Protein AF-A0A3E0P3Y1-F1 (afdb_monomer_lite)

Radius of gyration: 28.81 Å; chains: 1; bounding box: 62×51×96 Å

Secondary structure (DSSP, 8-state):
-------------HHHHHHHHHHHHHHHHHHTTS-HHHHHHHHHHHHHHHHHHHHHHHHHHHHHHHHHHHHHHHHHHHHHHHHHHHTT-HHHHHHHHHHHHHHHHHHHHHHHHHHTTS-S-----S----TTEEEEEEEE-TTS-B-TTPPPEEEEEEEE-SSEEEEEESS---SSEEEEEEE-SSS-EEEEEEEEEEEEEETTEEEEEEEEEEEE----PPP----

Structure (mmCIF, N/CA/C/O backbone):
data_AF-A0A3E0P3Y1-F1
#
_entry.id   AF-A0A3E0P3Y1-F1
#
loop_
_atom_site.group_PDB
_atom_site.id
_atom_site.type_symbol
_atom_site.label_atom_id
_atom_site.label_alt_id
_atom_site.label_comp_id
_atom_site.label_asym_id
_atom_site.label_entity_id
_atom_site.label_seq_id
_atom_site.pdbx_PDB_ins_code
_atom_site.Cartn_x
_atom_site.Cartn_y
_atom_site.Cartn_z
_atom_site.occupancy
_atom_site.B_iso_or_equiv
_atom_site.auth_seq_id
_atom_site.auth_comp_id
_atom_site.auth_asym_id
_atom_site.auth_atom_id
_atom_site.pdbx_PDB_model_num
ATOM 1 N N . MET A 1 1 ? 13.149 -28.106 -3.531 1.00 38.16 1 MET A N 1
ATOM 2 C CA . MET A 1 1 ? 12.212 -27.847 -4.646 1.00 38.16 1 MET A CA 1
ATOM 3 C C . MET A 1 1 ? 12.569 -26.483 -5.215 1.00 38.16 1 MET A C 1
ATOM 5 O O . MET A 1 1 ? 12.209 -25.473 -4.629 1.00 38.16 1 MET A O 1
ATOM 9 N N . GLU A 1 2 ? 13.397 -26.451 -6.257 1.00 36.56 2 GLU A N 1
ATOM 10 C CA . GLU A 1 2 ? 13.831 -25.201 -6.891 1.00 36.56 2 GLU A CA 1
ATOM 11 C C . GLU A 1 2 ? 12.753 -24.699 -7.861 1.00 36.56 2 GLU A C 1
ATOM 13 O O . GLU A 1 2 ? 12.227 -25.494 -8.649 1.00 36.56 2 GLU A O 1
ATOM 18 N N . PRO A 1 3 ? 12.398 -23.405 -7.843 1.00 50.91 3 PRO A N 1
ATOM 19 C CA . PRO A 1 3 ? 11.488 -22.857 -8.832 1.00 50.91 3 PRO A CA 1
ATOM 20 C C . PRO A 1 3 ? 12.205 -22.782 -10.186 1.00 50.91 3 PRO A C 1
ATOM 22 O O . PRO A 1 3 ? 13.170 -22.037 -10.356 1.00 50.91 3 PRO A O 1
ATOM 25 N N . LYS A 1 4 ? 11.714 -23.543 -11.173 1.00 51.84 4 LYS A N 1
ATOM 26 C CA . LYS A 1 4 ? 12.091 -23.374 -12.583 1.00 51.84 4 LYS A CA 1
ATOM 27 C C . LYS A 1 4 ? 11.730 -21.951 -13.012 1.00 51.84 4 LYS A C 1
ATOM 29 O O . LYS A 1 4 ? 10.568 -21.648 -13.274 1.00 51.84 4 LYS A O 1
ATOM 34 N N . SER A 1 5 ? 12.741 -21.087 -13.065 1.00 46.22 5 SER A N 1
ATOM 35 C CA . SER A 1 5 ? 12.656 -19.749 -13.643 1.00 46.22 5 SER A CA 1
ATOM 36 C C . SER A 1 5 ? 12.224 -19.881 -15.101 1.00 46.22 5 SER A C 1
ATOM 38 O O . SER A 1 5 ? 12.985 -20.350 -15.947 1.00 46.22 5 SER A O 1
ATOM 40 N N . SER A 1 6 ? 10.969 -19.535 -15.390 1.00 49.88 6 SER A N 1
ATOM 41 C CA . SER A 1 6 ? 10.470 -19.482 -16.757 1.00 49.88 6 SER A CA 1
ATOM 42 C C . SER A 1 6 ? 11.203 -18.353 -17.475 1.00 49.88 6 SER A C 1
ATOM 44 O O . SER A 1 6 ? 10.915 -17.171 -17.262 1.00 49.88 6 SER A O 1
ATOM 46 N N . GLU A 1 7 ? 12.171 -18.719 -18.303 1.00 50.81 7 GLU A N 1
ATOM 47 C CA . GLU A 1 7 ? 12.914 -17.815 -19.166 1.00 50.81 7 GLU A CA 1
ATOM 48 C C . GLU A 1 7 ? 11.944 -17.194 -20.183 1.00 50.81 7 GLU A C 1
ATOM 50 O O . GLU A 1 7 ? 11.704 -17.710 -21.275 1.00 50.81 7 GLU A O 1
ATOM 55 N N . LYS A 1 8 ? 11.306 -16.081 -19.800 1.00 46.84 8 LYS A N 1
ATOM 56 C CA . LYS A 1 8 ? 10.507 -15.270 -20.719 1.00 46.84 8 LYS A CA 1
ATOM 57 C C . LYS A 1 8 ? 11.467 -14.665 -21.738 1.00 46.84 8 LYS A C 1
ATOM 59 O O . LYS A 1 8 ? 12.037 -13.601 -21.494 1.00 46.84 8 LYS A O 1
ATOM 64 N N . LYS A 1 9 ? 11.618 -15.328 -22.888 1.00 47.34 9 LYS A N 1
ATOM 65 C CA . LYS A 1 9 ? 12.217 -14.760 -24.101 1.00 47.34 9 LYS A CA 1
ATOM 66 C C . LYS A 1 9 ? 11.396 -13.535 -24.504 1.00 47.34 9 LYS A C 1
ATOM 68 O O . LYS A 1 9 ? 10.415 -13.639 -25.234 1.00 47.34 9 LYS A O 1
ATOM 73 N N . ARG A 1 10 ? 11.744 -12.365 -23.964 1.00 61.66 10 ARG A N 1
ATOM 74 C CA . ARG A 1 10 ? 11.121 -11.106 -24.371 1.00 61.66 10 ARG A CA 1
ATOM 75 C C . ARG A 1 10 ? 11.685 -10.730 -25.732 1.00 61.66 10 ARG A C 1
ATOM 77 O O . ARG A 1 10 ? 12.855 -10.367 -25.870 1.00 61.66 10 ARG A O 1
ATOM 84 N N . LEU A 1 11 ? 10.818 -10.908 -26.720 1.00 59.03 11 LEU A N 1
ATOM 85 C CA . LEU A 1 11 ? 10.986 -10.504 -28.103 1.00 59.03 11 LEU A CA 1
ATOM 86 C C . LEU A 1 11 ? 11.375 -9.019 -28.149 1.00 59.03 11 LEU A C 1
ATOM 88 O O . LEU A 1 11 ? 10.916 -8.219 -27.331 1.00 59.03 11 LEU A O 1
ATOM 92 N N . VAL A 1 12 ? 12.276 -8.681 -29.070 1.00 60.03 12 VAL A N 1
ATOM 93 C CA . VAL A 1 12 ? 12.660 -7.303 -29.411 1.00 60.03 12 VAL A CA 1
ATOM 94 C C . VAL A 1 12 ? 11.393 -6.454 -29.558 1.00 60.03 12 VAL A C 1
ATOM 96 O O . VAL A 1 12 ? 10.390 -6.955 -30.068 1.00 60.03 12 VAL A O 1
ATOM 99 N N . SER A 1 13 ? 11.400 -5.204 -29.072 1.00 69.31 13 SER A N 1
ATOM 100 C CA . SER A 1 13 ? 10.196 -4.372 -29.128 1.00 69.31 13 SER A CA 1
ATOM 101 C C . SER A 1 13 ? 9.751 -4.238 -30.584 1.00 69.31 13 SER A C 1
ATOM 103 O O . SER A 1 13 ? 10.505 -3.781 -31.445 1.00 69.31 13 SER A O 1
ATOM 105 N N . LEU A 1 14 ? 8.522 -4.680 -30.844 1.00 72.06 14 LEU A N 1
ATOM 106 C CA . LEU A 1 14 ? 7.902 -4.717 -32.168 1.00 72.06 14 LEU A CA 1
ATOM 107 C C . LEU A 1 14 ? 8.103 -3.408 -32.972 1.00 72.06 14 LEU A C 1
ATOM 109 O O . LEU A 1 14 ? 8.425 -3.496 -34.155 1.00 72.06 14 LEU A O 1
ATOM 113 N N . PRO A 1 15 ? 8.032 -2.204 -32.356 1.00 73.81 15 PRO A N 1
ATOM 114 C CA . PRO A 1 15 ? 8.246 -0.943 -33.069 1.00 73.81 15 PRO A CA 1
ATOM 115 C C . PRO A 1 15 ? 9.669 -0.741 -33.605 1.00 73.81 15 PRO A C 1
ATOM 117 O O . PRO A 1 15 ? 9.832 -0.192 -34.691 1.00 73.81 15 PRO A O 1
ATOM 120 N N . SER A 1 16 ? 10.706 -1.189 -32.887 1.00 73.62 16 SER A N 1
ATOM 121 C CA . SER A 1 16 ? 12.094 -1.006 -33.347 1.00 73.62 16 SER A CA 1
ATOM 122 C C . SER A 1 16 ? 12.416 -1.898 -34.545 1.00 73.62 16 SER A C 1
ATOM 124 O O . SER A 1 16 ? 13.119 -1.482 -35.464 1.00 73.62 16 SER A O 1
ATOM 126 N N . LEU A 1 17 ? 11.835 -3.099 -34.570 1.00 73.75 17 LEU A N 1
ATOM 127 C CA . LEU A 1 17 ? 11.966 -4.047 -35.672 1.00 73.75 17 LEU A CA 1
ATOM 128 C C . LEU A 1 17 ? 11.239 -3.533 -36.926 1.00 73.75 17 LEU A C 1
ATOM 130 O O . LEU A 1 17 ? 11.787 -3.609 -38.023 1.00 73.75 17 LEU A O 1
ATOM 134 N N . ILE A 1 18 ? 10.057 -2.928 -36.752 1.00 78.31 18 ILE A N 1
ATOM 135 C CA . ILE A 1 18 ? 9.314 -2.264 -37.835 1.00 78.31 18 ILE A CA 1
ATOM 136 C C . ILE A 1 18 ? 10.106 -1.081 -38.403 1.00 78.31 18 ILE A C 1
ATOM 138 O O . ILE A 1 18 ? 10.218 -0.963 -39.621 1.00 78.31 18 ILE A O 1
ATOM 142 N N . GLY A 1 19 ? 10.690 -0.236 -37.547 1.00 80.69 19 GLY A N 1
ATOM 143 C CA . GLY A 1 19 ? 11.492 0.908 -37.990 1.00 80.69 19 GLY A CA 1
ATOM 144 C C . GLY A 1 19 ? 12.668 0.490 -38.877 1.00 80.69 19 GLY A C 1
ATOM 145 O O . GLY A 1 19 ? 12.842 1.027 -39.968 1.00 80.69 19 GLY A O 1
ATOM 146 N N . TRP A 1 20 ? 13.421 -0.531 -38.460 1.00 76.44 20 TRP A N 1
ATOM 147 C CA . TRP A 1 20 ? 14.544 -1.054 -39.243 1.00 76.44 20 TRP A CA 1
ATOM 148 C C . TRP A 1 20 ? 14.110 -1.728 -40.545 1.00 76.44 20 TRP A C 1
ATOM 150 O O . TRP A 1 20 ? 14.701 -1.457 -41.589 1.00 76.44 20 TRP A O 1
ATOM 160 N N . LEU A 1 21 ? 13.055 -2.549 -40.520 1.00 76.69 21 LEU A N 1
ATOM 161 C CA . LEU A 1 21 ? 12.503 -3.151 -41.739 1.00 76.69 21 LEU A CA 1
ATOM 162 C C . LEU A 1 21 ? 12.054 -2.085 -42.741 1.00 76.69 21 LEU A C 1
ATOM 164 O O . LEU A 1 21 ? 12.326 -2.218 -43.931 1.00 76.69 21 LEU A O 1
ATOM 168 N N . SER A 1 22 ? 11.418 -1.014 -42.264 1.00 79.88 22 SER A N 1
ATOM 169 C CA . SER A 1 22 ? 10.961 0.077 -43.123 1.00 79.88 22 SER A CA 1
ATOM 170 C C . SER A 1 22 ? 12.129 0.815 -43.779 1.00 79.88 22 SER A C 1
ATOM 172 O O . SER A 1 22 ? 12.049 1.127 -44.963 1.00 79.88 22 SER A O 1
ATOM 174 N N . VAL A 1 23 ? 13.226 1.054 -43.052 1.00 79.44 23 VAL A N 1
ATOM 175 C CA . VAL A 1 23 ? 14.442 1.674 -43.611 1.00 79.44 23 VAL A CA 1
ATOM 176 C C . VAL A 1 23 ? 15.110 0.753 -44.636 1.00 79.44 23 VAL A C 1
ATOM 178 O O . VAL A 1 23 ? 15.474 1.213 -45.716 1.00 79.44 23 VAL A O 1
ATOM 181 N N . CYS A 1 24 ? 15.204 -0.551 -44.356 1.00 75.88 24 CYS A N 1
ATOM 182 C CA . CYS A 1 24 ? 15.758 -1.530 -45.296 1.00 75.88 24 CYS A CA 1
ATOM 183 C C . CYS A 1 24 ? 14.926 -1.642 -46.582 1.00 75.88 24 CYS A C 1
ATOM 185 O O . CYS A 1 24 ? 15.487 -1.712 -47.674 1.00 75.88 24 CYS A O 1
ATOM 187 N N . LEU A 1 25 ? 13.593 -1.629 -46.472 1.00 77.19 25 LEU A N 1
ATOM 188 C CA . LEU A 1 25 ? 12.696 -1.653 -47.630 1.00 77.19 25 LEU A CA 1
ATOM 189 C C . LEU A 1 25 ? 12.782 -0.360 -48.446 1.00 77.19 25 LEU A C 1
ATOM 191 O O . LEU A 1 25 ? 12.803 -0.424 -49.673 1.00 77.19 25 LEU A O 1
ATOM 195 N N . LEU A 1 26 ? 12.885 0.797 -47.784 1.00 78.88 26 LEU A N 1
ATOM 196 C CA . LEU A 1 26 ? 13.068 2.082 -48.460 1.00 78.88 26 LEU A CA 1
ATOM 197 C C . LEU A 1 26 ? 14.397 2.113 -49.231 1.00 78.88 26 LEU A C 1
ATOM 199 O O . LEU A 1 26 ? 14.428 2.512 -50.394 1.00 78.88 26 LEU A O 1
ATOM 203 N N . ALA A 1 27 ? 15.476 1.624 -48.612 1.00 73.81 27 ALA A N 1
ATOM 204 C CA . ALA A 1 27 ? 16.790 1.510 -49.238 1.00 73.81 27 ALA A CA 1
ATOM 205 C C . ALA A 1 27 ? 16.780 0.533 -50.427 1.00 73.81 27 ALA A C 1
ATOM 207 O O . ALA A 1 27 ? 17.335 0.840 -51.480 1.00 73.81 27 ALA A O 1
ATOM 208 N N . ALA A 1 28 ? 16.095 -0.609 -50.305 1.00 73.44 28 ALA A N 1
ATOM 209 C CA . ALA A 1 28 ? 15.948 -1.573 -51.395 1.00 73.44 28 ALA A CA 1
ATOM 210 C C . ALA A 1 28 ? 15.122 -1.016 -52.570 1.00 73.44 28 ALA A C 1
ATOM 212 O O . ALA A 1 28 ? 15.455 -1.260 -53.729 1.00 73.44 28 ALA A O 1
ATOM 213 N N . ALA A 1 29 ? 14.072 -0.238 -52.284 1.00 78.50 29 ALA A N 1
ATOM 214 C CA . ALA A 1 29 ? 13.237 0.391 -53.305 1.00 78.50 29 ALA A CA 1
ATOM 215 C C . ALA A 1 29 ? 13.993 1.483 -54.085 1.00 78.50 29 ALA A C 1
ATOM 217 O O . ALA A 1 29 ? 13.883 1.545 -55.309 1.00 78.50 29 ALA A O 1
ATOM 218 N N . TYR A 1 30 ? 14.800 2.299 -53.399 1.00 79.75 30 TYR A N 1
ATOM 219 C CA . TYR A 1 30 ? 15.607 3.358 -54.023 1.00 79.75 30 TYR A CA 1
ATOM 220 C C . TYR A 1 30 ? 16.921 2.858 -54.647 1.00 79.75 30 TYR A C 1
ATOM 222 O O . TYR A 1 30 ? 17.482 3.511 -55.529 1.00 79.75 30 TYR A O 1
ATOM 230 N N . GLY A 1 31 ? 17.410 1.685 -54.234 1.00 69.50 31 GLY A N 1
ATOM 231 C CA . GLY A 1 31 ? 18.667 1.106 -54.714 1.00 69.50 31 GLY A CA 1
ATOM 232 C C . GLY A 1 31 ? 18.690 0.824 -56.217 1.00 69.50 31 GLY A C 1
ATOM 233 O O . GLY A 1 31 ? 19.751 0.885 -56.832 1.00 69.50 31 GLY A O 1
ATOM 234 N N . ARG A 1 32 ? 17.526 0.595 -56.840 1.00 68.88 32 ARG A N 1
ATOM 235 C CA . ARG A 1 32 ? 17.415 0.323 -58.286 1.00 68.88 32 ARG A CA 1
ATOM 236 C C . ARG A 1 32 ? 17.815 1.498 -59.181 1.00 68.88 32 ARG A C 1
ATOM 238 O O . ARG A 1 32 ? 18.132 1.273 -60.342 1.00 68.88 32 ARG A O 1
ATOM 245 N N . THR A 1 33 ? 17.788 2.721 -58.656 1.00 82.88 33 THR A N 1
ATOM 246 C CA . THR A 1 33 ? 18.208 3.938 -59.375 1.00 82.88 33 THR A CA 1
ATOM 247 C C . THR A 1 33 ? 19.611 4.409 -58.995 1.00 82.88 33 THR A C 1
ATOM 249 O O . THR A 1 33 ? 20.093 5.389 -59.554 1.00 82.88 33 THR A O 1
ATOM 252 N N . LEU A 1 34 ? 20.256 3.749 -58.030 1.00 75.06 34 LEU A N 1
ATOM 253 C CA . LEU A 1 34 ? 21.573 4.118 -57.520 1.00 75.06 34 LEU A CA 1
ATOM 254 C C . LEU A 1 34 ? 22.670 3.283 -58.183 1.00 75.06 34 LEU A C 1
ATOM 256 O O . LEU A 1 34 ? 22.508 2.088 -58.417 1.00 75.06 34 LEU A O 1
ATOM 260 N N . ASP A 1 35 ? 23.794 3.945 -58.438 1.00 85.19 35 ASP A N 1
ATOM 261 C CA . ASP A 1 35 ? 25.015 3.372 -59.002 1.00 85.19 35 ASP A CA 1
ATOM 262 C C . ASP A 1 35 ? 25.507 2.165 -58.172 1.00 85.19 35 ASP A C 1
ATOM 264 O O . ASP A 1 35 ? 25.412 2.186 -56.939 1.00 85.19 35 ASP A O 1
ATOM 268 N N . GLU A 1 36 ? 26.075 1.133 -58.810 1.00 83.50 36 GLU A N 1
ATOM 269 C CA . GLU A 1 36 ? 26.502 -0.120 -58.140 1.00 83.50 36 GLU A CA 1
ATOM 270 C C . GLU A 1 36 ? 27.416 0.133 -56.930 1.00 83.50 36 GLU A C 1
ATOM 272 O O . GLU A 1 36 ? 27.322 -0.543 -55.904 1.00 83.50 36 GLU A O 1
ATOM 277 N N . ARG A 1 37 ? 28.263 1.166 -57.004 1.00 85.62 37 ARG A N 1
ATOM 278 C CA . ARG A 1 37 ? 29.158 1.560 -55.905 1.00 85.62 37 ARG A CA 1
ATOM 279 C C . ARG A 1 37 ? 28.407 1.984 -54.644 1.00 85.62 37 ARG A C 1
ATOM 281 O O . ARG A 1 37 ? 28.851 1.677 -53.541 1.00 85.62 37 ARG A O 1
ATOM 288 N N . TRP A 1 38 ? 27.273 2.665 -54.787 1.00 81.88 38 TRP A N 1
ATOM 289 C CA . TRP A 1 38 ? 26.466 3.088 -53.644 1.00 81.88 38 TRP A CA 1
ATOM 290 C C . TRP A 1 38 ? 25.735 1.913 -52.999 1.00 81.88 38 TRP A C 1
ATOM 292 O O . TRP A 1 38 ? 25.577 1.906 -51.781 1.00 81.88 38 TRP A O 1
ATOM 302 N N . GLN A 1 39 ? 25.346 0.896 -53.773 1.00 78.56 39 GLN A N 1
ATOM 303 C CA . GLN A 1 39 ? 24.695 -0.301 -53.232 1.00 78.56 39 GLN A CA 1
ATOM 304 C C . GLN A 1 39 ? 25.611 -1.064 -52.267 1.00 78.56 39 GLN A C 1
ATOM 306 O O . GLN A 1 39 ? 25.160 -1.483 -51.202 1.00 78.56 39 GLN A O 1
ATOM 311 N N . VAL A 1 40 ? 26.902 -1.182 -52.598 1.00 81.12 40 VAL A N 1
ATOM 312 C CA . VAL A 1 40 ? 27.896 -1.835 -51.730 1.00 81.12 40 VAL A CA 1
ATOM 313 C C . VAL A 1 40 ? 28.063 -1.067 -50.416 1.00 81.12 40 VAL A C 1
ATOM 315 O O . VAL A 1 40 ? 27.966 -1.659 -49.343 1.00 81.12 40 VAL A O 1
ATOM 318 N N . ILE A 1 41 ? 28.210 0.261 -50.484 1.00 83.38 41 ILE A N 1
ATOM 319 C CA . ILE A 1 41 ? 28.355 1.117 -49.293 1.00 83.38 41 ILE A CA 1
ATOM 320 C C . ILE A 1 41 ? 27.114 1.018 -48.391 1.00 83.38 41 ILE A C 1
ATOM 322 O O . ILE A 1 41 ? 27.231 0.902 -47.170 1.00 83.38 41 ILE A O 1
ATOM 326 N N . TRP A 1 42 ? 25.914 1.021 -48.976 1.00 78.75 42 TRP A N 1
ATOM 327 C CA . TRP A 1 42 ? 24.667 0.887 -48.221 1.00 78.75 42 TRP A CA 1
ATOM 328 C C . TRP A 1 42 ? 24.495 -0.495 -47.587 1.00 78.75 42 TRP A C 1
ATOM 330 O O . TRP A 1 42 ? 24.001 -0.580 -46.462 1.00 78.75 42 TRP A O 1
ATOM 340 N N . ALA A 1 43 ? 24.918 -1.567 -48.261 1.00 78.81 43 ALA A N 1
ATOM 341 C CA . ALA A 1 43 ? 24.887 -2.915 -47.699 1.00 78.81 43 ALA A CA 1
ATOM 342 C C . ALA A 1 43 ? 25.808 -3.036 -46.473 1.00 78.81 43 ALA A C 1
ATOM 344 O O . ALA A 1 43 ? 25.400 -3.584 -45.446 1.00 78.81 43 ALA A O 1
ATOM 345 N N . GLU A 1 44 ? 27.012 -2.462 -46.541 1.00 81.00 44 GLU A N 1
ATOM 346 C CA . GLU A 1 44 ? 27.955 -2.438 -45.419 1.00 81.00 44 GLU A CA 1
ATOM 347 C C . GLU A 1 44 ? 27.431 -1.598 -44.243 1.00 81.00 44 GLU A C 1
ATOM 349 O O . GLU A 1 44 ? 27.448 -2.056 -43.096 1.00 81.00 44 GLU A O 1
ATOM 354 N N . MET A 1 45 ? 26.882 -0.406 -44.512 1.00 80.06 45 MET A N 1
ATOM 355 C CA . MET A 1 45 ? 26.282 0.434 -43.466 1.00 80.06 45 MET A CA 1
ATOM 356 C C . MET A 1 45 ? 25.030 -0.200 -42.846 1.00 80.06 45 MET A C 1
ATOM 358 O O . MET A 1 45 ? 24.833 -0.115 -41.632 1.00 80.06 45 MET A O 1
ATOM 362 N N . GLY A 1 46 ? 24.198 -0.871 -43.647 1.00 77.94 46 GLY A N 1
ATOM 363 C CA . GLY A 1 46 ? 23.019 -1.593 -43.172 1.00 77.94 46 GLY A CA 1
ATOM 364 C C . GLY A 1 46 ? 23.385 -2.764 -42.259 1.00 77.94 46 GLY A C 1
ATOM 365 O O . GLY A 1 46 ? 22.794 -2.922 -41.188 1.00 77.94 46 GLY A O 1
ATOM 366 N N . ALA A 1 47 ? 24.409 -3.541 -42.631 1.00 78.62 47 ALA A N 1
ATOM 367 C CA . ALA A 1 47 ? 24.933 -4.619 -41.796 1.00 78.62 47 ALA A CA 1
ATOM 368 C C . ALA A 1 47 ? 25.478 -4.083 -40.461 1.00 78.62 47 ALA A C 1
ATOM 370 O O . ALA A 1 47 ? 25.149 -4.621 -39.401 1.00 78.62 47 ALA A O 1
ATOM 371 N N . PHE A 1 48 ? 26.239 -2.983 -40.491 1.00 82.88 48 PHE A N 1
ATOM 372 C CA . PHE A 1 48 ? 26.742 -2.334 -39.278 1.00 82.88 48 PHE A CA 1
ATOM 373 C C . PHE A 1 48 ? 25.604 -1.834 -38.375 1.00 82.88 48 PHE A C 1
ATOM 375 O O . PHE A 1 48 ? 25.617 -2.071 -37.166 1.00 82.88 48 PHE A O 1
ATOM 382 N N . GLY A 1 49 ? 24.585 -1.201 -38.960 1.00 77.62 49 GLY A N 1
ATOM 383 C CA . GLY A 1 49 ? 23.408 -0.715 -38.242 1.00 77.62 49 GLY A CA 1
ATOM 384 C C . GLY A 1 49 ? 22.630 -1.827 -37.536 1.00 77.62 49 GLY A C 1
ATOM 385 O O . GLY A 1 49 ? 22.254 -1.680 -36.371 1.00 77.62 49 GLY A O 1
ATOM 386 N N . LEU A 1 50 ? 22.462 -2.974 -38.198 1.00 77.25 50 LEU A N 1
ATOM 387 C CA . LEU A 1 50 ? 21.780 -4.135 -37.625 1.00 77.25 50 LEU A CA 1
ATOM 388 C C . LEU A 1 50 ? 22.573 -4.736 -36.456 1.00 77.25 50 LEU A C 1
ATOM 390 O O . LEU A 1 50 ? 21.999 -5.017 -35.401 1.00 77.25 50 LEU A O 1
ATOM 394 N N . VAL A 1 51 ? 23.897 -4.865 -36.598 1.00 80.19 51 VAL A N 1
ATOM 395 C CA . VAL A 1 51 ? 24.778 -5.326 -35.511 1.00 80.19 51 VAL A CA 1
ATOM 396 C C . VAL A 1 51 ? 24.735 -4.356 -34.325 1.00 80.19 51 VAL A C 1
ATOM 398 O O . VAL A 1 51 ? 24.592 -4.792 -33.179 1.00 80.19 51 VAL A O 1
ATOM 401 N N . ALA A 1 52 ? 24.779 -3.046 -34.578 1.00 78.25 52 ALA A N 1
ATOM 402 C CA . ALA A 1 52 ? 24.692 -2.024 -33.538 1.00 78.25 52 ALA A CA 1
ATOM 403 C C . ALA A 1 52 ? 23.342 -2.054 -32.799 1.00 78.25 52 ALA A C 1
ATOM 405 O O . ALA A 1 52 ? 23.314 -1.974 -31.570 1.00 78.25 52 ALA A O 1
ATOM 406 N N . ALA A 1 53 ? 22.227 -2.235 -33.514 1.00 75.31 53 ALA A N 1
ATOM 407 C CA . ALA A 1 53 ? 20.894 -2.330 -32.91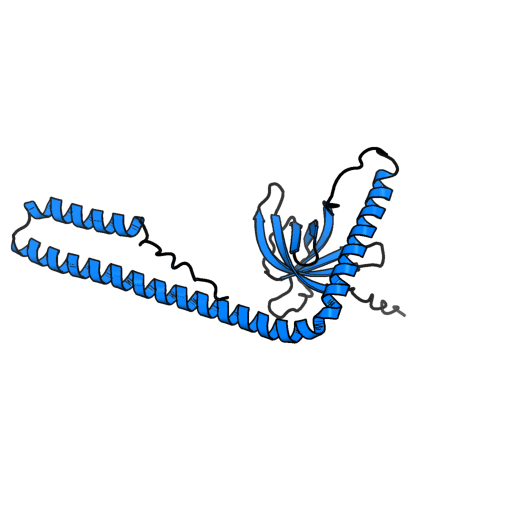8 1.00 75.31 53 ALA A CA 1
ATOM 408 C C . ALA A 1 53 ? 20.755 -3.556 -31.996 1.00 75.31 53 ALA A C 1
ATOM 410 O O . ALA A 1 53 ? 20.234 -3.448 -30.880 1.00 75.31 53 ALA A O 1
ATOM 411 N N . VAL A 1 54 ? 21.278 -4.712 -32.418 1.00 77.19 54 VAL A N 1
ATOM 412 C CA . VAL A 1 54 ? 21.315 -5.928 -31.587 1.00 77.19 54 VAL A CA 1
ATOM 413 C C . VAL A 1 54 ? 22.225 -5.734 -30.364 1.00 77.19 54 VAL A C 1
ATOM 415 O O . VAL A 1 54 ? 21.869 -6.134 -29.248 1.00 77.19 54 VAL A O 1
ATOM 418 N N . GLY A 1 55 ? 23.371 -5.072 -30.541 1.00 78.12 55 GLY A N 1
ATOM 419 C CA . GLY A 1 55 ? 24.301 -4.744 -29.458 1.00 78.12 55 GLY A CA 1
ATOM 420 C C . GLY A 1 55 ? 23.687 -3.822 -28.400 1.00 78.12 55 GLY A C 1
ATOM 421 O O . GLY A 1 55 ? 23.714 -4.139 -27.208 1.00 78.12 55 GLY A O 1
ATOM 422 N N . LEU A 1 56 ? 23.056 -2.723 -28.821 1.00 75.94 56 LEU A N 1
ATOM 423 C CA . LEU A 1 56 ? 22.398 -1.764 -27.925 1.00 75.94 56 LEU A CA 1
ATOM 424 C C . LEU A 1 56 ? 21.253 -2.408 -27.134 1.00 75.94 56 LEU A C 1
ATOM 426 O O . LEU A 1 56 ? 21.180 -2.239 -25.914 1.00 75.94 56 LEU A O 1
ATOM 430 N N . GLY A 1 57 ? 20.434 -3.241 -27.785 1.00 73.75 57 GLY A N 1
ATOM 431 C CA . GLY A 1 57 ? 19.380 -3.997 -27.102 1.00 73.75 57 GLY A CA 1
ATOM 432 C C . GLY A 1 57 ? 19.919 -4.956 -26.032 1.00 73.75 57 GLY A C 1
ATOM 433 O O . GLY A 1 57 ? 19.256 -5.212 -25.025 1.00 73.75 57 GLY A O 1
ATOM 434 N N . SER A 1 58 ? 21.142 -5.460 -26.202 1.00 73.00 58 SER A N 1
ATOM 435 C CA . SER A 1 58 ? 21.807 -6.333 -25.227 1.00 73.00 58 SER A CA 1
ATOM 436 C C . SER A 1 58 ? 22.319 -5.555 -24.010 1.00 73.00 58 SER A C 1
ATOM 438 O O . SER A 1 58 ? 22.167 -6.006 -22.872 1.00 73.00 58 SER A O 1
ATOM 440 N N . ILE A 1 59 ? 22.874 -4.360 -24.225 1.00 74.94 59 ILE A N 1
ATOM 441 C CA . ILE A 1 59 ? 23.376 -3.489 -23.151 1.00 74.94 59 ILE A CA 1
ATOM 442 C C . ILE A 1 59 ? 22.229 -3.015 -22.254 1.00 74.94 59 ILE A C 1
ATOM 444 O O . ILE A 1 59 ? 22.341 -3.050 -21.025 1.00 74.94 59 ILE A O 1
ATOM 448 N N . GLU A 1 60 ? 21.100 -2.631 -22.846 1.00 73.56 60 GLU A N 1
ATOM 449 C CA . GLU A 1 60 ? 19.930 -2.190 -22.088 1.00 73.56 60 GLU A CA 1
ATOM 450 C C . GLU A 1 60 ? 19.346 -3.322 -21.227 1.00 73.56 60 GLU A C 1
ATOM 452 O O . GLU A 1 60 ? 19.019 -3.110 -20.056 1.00 73.56 60 GLU A O 1
ATOM 457 N N . ARG A 1 61 ? 19.354 -4.565 -21.734 1.00 68.69 61 ARG A N 1
ATOM 458 C CA . ARG A 1 61 ? 19.000 -5.761 -20.947 1.00 68.69 61 ARG A CA 1
ATOM 459 C C . ARG A 1 61 ? 19.917 -5.955 -19.748 1.00 68.69 61 ARG A C 1
ATOM 461 O O . ARG A 1 61 ? 19.431 -6.223 -18.652 1.00 68.69 61 ARG A O 1
ATOM 468 N N . ILE A 1 62 ? 21.229 -5.805 -19.930 1.00 75.94 62 ILE A N 1
ATOM 469 C CA . ILE A 1 62 ? 22.195 -5.927 -18.829 1.00 75.94 62 ILE A CA 1
ATOM 470 C C . ILE A 1 62 ? 21.947 -4.834 -17.786 1.00 75.94 62 ILE A C 1
ATOM 472 O O . ILE A 1 62 ? 21.998 -5.110 -16.586 1.00 75.94 62 ILE A O 1
ATOM 476 N N . ARG A 1 63 ? 21.638 -3.605 -18.216 1.00 76.81 63 ARG A N 1
ATOM 477 C CA . ARG A 1 63 ? 21.346 -2.486 -17.311 1.00 76.81 63 ARG A CA 1
ATOM 478 C C . ARG A 1 63 ? 20.066 -2.723 -16.506 1.00 76.81 63 ARG A C 1
ATOM 480 O O . ARG A 1 63 ? 20.101 -2.577 -15.285 1.00 76.81 63 ARG A O 1
ATOM 487 N N . LEU A 1 64 ? 18.98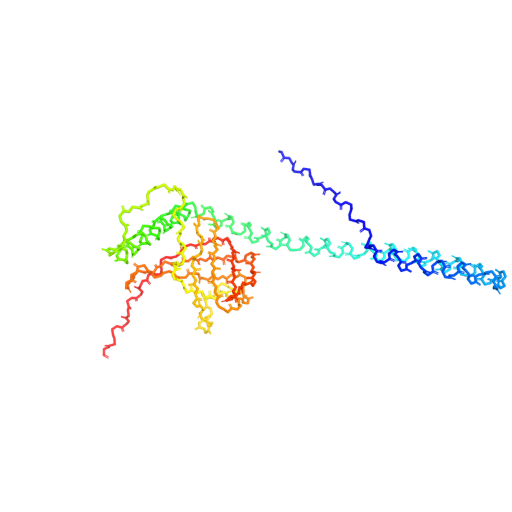5 -3.163 -17.151 1.00 73.81 64 LEU A N 1
ATOM 488 C CA . LEU A 1 64 ? 17.724 -3.508 -16.483 1.00 73.81 64 LEU A CA 1
ATOM 489 C C . LEU A 1 64 ? 17.888 -4.703 -15.535 1.00 73.81 64 LEU A C 1
ATOM 491 O O . LEU A 1 64 ? 17.425 -4.650 -14.399 1.00 73.81 64 LEU A O 1
ATOM 495 N N . ALA A 1 65 ? 18.616 -5.745 -15.946 1.00 74.25 65 ALA A N 1
ATOM 496 C CA . ALA A 1 65 ? 18.908 -6.894 -15.091 1.00 74.25 65 ALA A CA 1
ATOM 497 C C . ALA A 1 65 ? 19.770 -6.506 -13.877 1.00 74.25 65 ALA A C 1
ATOM 499 O O . ALA A 1 65 ? 19.568 -7.027 -12.781 1.00 74.25 65 ALA A O 1
ATOM 500 N N . ARG A 1 66 ? 20.717 -5.570 -14.036 1.00 75.56 66 ARG A N 1
ATOM 501 C CA . ARG A 1 66 ? 21.493 -5.017 -12.914 1.00 75.56 66 ARG A CA 1
ATOM 502 C C . ARG A 1 66 ? 20.619 -4.192 -11.972 1.00 75.56 66 ARG A C 1
ATOM 504 O O . ARG A 1 66 ? 20.760 -4.364 -10.768 1.00 75.56 66 ARG A O 1
ATOM 511 N N . GLN A 1 67 ? 19.712 -3.364 -12.497 1.00 73.38 67 GLN A N 1
ATOM 512 C CA . GLN A 1 67 ? 18.760 -2.589 -11.688 1.00 73.38 67 GLN A CA 1
ATOM 513 C C . GLN A 1 67 ? 17.771 -3.478 -10.925 1.00 73.38 67 GLN A C 1
ATOM 515 O O . GLN A 1 67 ? 17.452 -3.197 -9.772 1.00 73.38 67 GLN A O 1
ATOM 520 N N . GLN A 1 68 ? 17.308 -4.567 -11.541 1.00 70.12 68 GLN A N 1
ATOM 521 C CA . GLN A 1 68 ? 16.498 -5.571 -10.851 1.00 70.12 68 GLN A CA 1
ATOM 522 C C . GLN A 1 68 ? 17.314 -6.260 -9.762 1.00 70.12 68 GLN A C 1
ATOM 524 O O . GLN A 1 68 ? 16.891 -6.261 -8.618 1.00 70.12 68 GLN A O 1
ATOM 529 N N . LYS A 1 69 ? 18.542 -6.711 -10.052 1.00 74.06 69 LYS A N 1
ATOM 530 C CA . LYS A 1 69 ? 19.412 -7.322 -9.034 1.00 74.06 69 LYS A CA 1
ATOM 531 C C . LYS A 1 69 ? 19.735 -6.388 -7.869 1.00 74.06 69 LYS A C 1
ATOM 533 O O . LYS A 1 69 ? 19.859 -6.868 -6.748 1.00 74.06 69 LYS A O 1
ATOM 538 N N . THR A 1 70 ? 19.910 -5.085 -8.090 1.00 70.38 70 THR A N 1
ATOM 539 C CA . THR A 1 70 ? 20.104 -4.139 -6.981 1.00 70.38 70 THR A CA 1
ATOM 540 C C . THR A 1 70 ? 18.821 -3.935 -6.185 1.00 70.38 70 THR A C 1
ATOM 542 O O . THR A 1 70 ? 18.891 -3.956 -4.960 1.00 70.38 70 THR A O 1
ATOM 545 N N . ARG A 1 71 ? 17.653 -3.830 -6.831 1.00 66.88 71 ARG A N 1
ATOM 546 C CA . ARG A 1 71 ? 16.354 -3.799 -6.133 1.00 66.88 71 ARG A CA 1
ATOM 547 C C . ARG A 1 71 ? 16.094 -5.079 -5.337 1.00 66.88 71 ARG A C 1
ATOM 549 O O . ARG A 1 71 ? 15.710 -4.996 -4.175 1.00 66.88 71 ARG A O 1
ATOM 556 N N . ASP A 1 72 ? 16.389 -6.237 -5.909 1.00 65.00 72 ASP A N 1
ATOM 557 C CA . ASP A 1 72 ? 16.245 -7.541 -5.262 1.00 65.00 72 ASP A CA 1
ATOM 558 C C . ASP A 1 72 ? 17.220 -7.688 -4.092 1.00 65.00 72 ASP A C 1
ATOM 560 O O . ASP A 1 72 ? 16.866 -8.224 -3.052 1.00 65.00 72 ASP A O 1
ATOM 564 N N . LYS A 1 73 ? 18.446 -7.164 -4.205 1.00 69.00 73 LYS A N 1
ATOM 565 C CA . LYS A 1 73 ? 19.401 -7.143 -3.086 1.00 69.00 73 LYS A CA 1
ATOM 566 C C . LYS A 1 73 ? 18.963 -6.208 -1.965 1.00 69.00 73 LYS A C 1
ATOM 568 O O . LYS A 1 73 ? 19.100 -6.578 -0.807 1.00 69.00 73 LYS A O 1
ATOM 573 N N . VAL A 1 74 ? 18.439 -5.024 -2.285 1.00 67.81 74 VAL A N 1
ATOM 574 C CA . VAL A 1 74 ? 17.953 -4.068 -1.276 1.00 67.81 74 VAL A CA 1
ATOM 575 C C . VAL A 1 74 ? 16.708 -4.611 -0.579 1.00 67.81 74 VAL A C 1
ATOM 577 O O . VAL A 1 74 ? 16.624 -4.560 0.644 1.00 67.81 74 VAL A O 1
ATOM 580 N N . THR A 1 75 ? 15.773 -5.193 -1.329 1.00 57.38 75 THR A N 1
ATOM 581 C CA . THR A 1 75 ? 14.598 -5.855 -0.749 1.00 57.38 75 THR A CA 1
ATOM 582 C C . THR A 1 75 ? 15.008 -7.078 0.061 1.00 57.38 75 THR A C 1
ATOM 584 O O . THR A 1 75 ? 14.590 -7.184 1.205 1.00 57.38 75 THR A O 1
ATOM 587 N N . LYS A 1 76 ? 15.898 -7.948 -0.437 1.00 59.66 76 LYS A N 1
ATOM 588 C CA . LYS A 1 76 ? 16.389 -9.122 0.306 1.00 59.66 76 LYS A CA 1
ATOM 589 C C . LYS A 1 76 ? 17.165 -8.743 1.567 1.00 59.66 76 LYS A C 1
ATOM 591 O O . LYS A 1 76 ? 16.950 -9.371 2.590 1.00 59.66 76 LYS A O 1
ATOM 596 N N . ALA A 1 77 ? 17.985 -7.693 1.543 1.00 63.31 77 ALA A N 1
ATOM 597 C CA . ALA A 1 77 ? 18.669 -7.188 2.735 1.00 63.31 77 ALA A CA 1
ATOM 598 C C . ALA A 1 77 ? 17.681 -6.604 3.759 1.00 63.31 77 ALA A C 1
ATOM 600 O O . ALA A 1 77 ? 17.817 -6.853 4.957 1.00 63.31 77 ALA A O 1
ATOM 601 N N . ARG A 1 78 ? 16.643 -5.889 3.300 1.00 56.78 78 ARG A N 1
ATOM 602 C CA . ARG A 1 78 ? 15.530 -5.449 4.158 1.00 56.78 78 ARG A CA 1
ATOM 603 C C . ARG A 1 78 ? 14.741 -6.636 4.714 1.00 56.78 78 ARG A C 1
ATOM 605 O O . ARG A 1 78 ? 14.399 -6.615 5.889 1.00 56.78 78 ARG A O 1
ATOM 612 N N . PHE A 1 79 ? 14.523 -7.688 3.925 1.00 47.88 79 PHE A N 1
ATOM 613 C CA . PHE A 1 79 ? 13.873 -8.918 4.375 1.00 47.88 79 PHE A CA 1
ATOM 614 C C . PHE A 1 79 ? 14.739 -9.713 5.343 1.00 47.88 79 PHE A C 1
ATOM 616 O O . PHE A 1 79 ? 14.188 -10.220 6.297 1.00 47.88 79 PHE A O 1
ATOM 623 N N . GLU A 1 80 ? 16.055 -9.814 5.162 1.00 45.75 80 GLU A N 1
ATOM 624 C CA . GLU A 1 80 ? 16.952 -10.556 6.062 1.00 45.75 80 GLU A CA 1
ATOM 625 C C . GLU A 1 80 ? 17.147 -9.817 7.394 1.00 45.75 80 GLU A C 1
ATOM 627 O O . GLU A 1 80 ? 17.050 -10.426 8.460 1.00 45.75 80 GLU A O 1
ATOM 632 N N . THR A 1 81 ? 17.295 -8.489 7.350 1.00 51.81 81 THR A N 1
ATOM 633 C CA . THR A 1 81 ? 17.315 -7.642 8.558 1.00 51.81 81 THR A CA 1
ATOM 634 C C . THR A 1 81 ? 15.940 -7.638 9.238 1.00 51.81 81 THR A C 1
ATOM 636 O O . THR A 1 81 ? 15.838 -7.678 10.463 1.00 51.81 81 THR A O 1
ATOM 639 N N . GLY A 1 82 ? 14.870 -7.677 8.441 1.00 47.31 82 GLY A N 1
ATOM 640 C CA . GLY A 1 82 ? 13.499 -7.871 8.895 1.00 47.31 82 GLY A CA 1
ATOM 641 C C . GLY A 1 82 ? 13.245 -9.269 9.460 1.00 47.31 82 GLY A C 1
ATOM 642 O O . GLY A 1 82 ? 12.525 -9.373 10.436 1.00 47.31 82 GLY A O 1
ATOM 643 N N . LEU A 1 83 ? 13.858 -10.331 8.927 1.00 40.09 83 LEU A N 1
ATOM 644 C CA . LEU A 1 83 ? 13.689 -11.729 9.350 1.00 40.09 83 LEU A CA 1
ATOM 645 C C . LEU A 1 83 ? 14.377 -11.997 10.687 1.00 40.09 83 LEU A C 1
ATOM 647 O O . LEU A 1 83 ? 13.812 -12.677 11.541 1.00 40.09 83 LEU A O 1
ATOM 651 N N . ALA A 1 84 ? 15.556 -11.408 10.901 1.00 45.72 84 ALA A N 1
ATOM 652 C CA . ALA A 1 84 ? 16.222 -11.418 12.200 1.00 45.72 84 ALA A CA 1
ATOM 653 C C . ALA A 1 84 ? 15.385 -10.688 13.269 1.00 45.72 84 ALA A C 1
ATOM 655 O O . ALA A 1 84 ? 15.298 -11.150 14.406 1.00 45.72 84 ALA A O 1
ATOM 656 N N . ARG A 1 85 ? 14.690 -9.608 12.883 1.00 46.75 85 ARG A N 1
ATOM 657 C CA . ARG A 1 85 ? 13.720 -8.898 13.734 1.00 46.75 85 ARG A CA 1
ATOM 658 C C . ARG A 1 85 ? 12.388 -9.663 13.871 1.00 46.75 85 ARG A C 1
ATOM 660 O O . ARG A 1 85 ? 11.788 -9.653 14.938 1.00 46.75 85 ARG A O 1
ATOM 667 N N . LEU A 1 86 ? 11.967 -10.413 12.846 1.00 40.41 86 LEU A N 1
ATOM 668 C CA . LEU A 1 86 ? 10.736 -11.214 12.819 1.00 40.41 86 LEU A CA 1
ATOM 669 C C . LEU A 1 86 ? 10.827 -12.491 13.659 1.00 40.41 86 LEU A C 1
ATOM 671 O O . LEU A 1 86 ? 9.800 -13.005 14.093 1.00 40.41 86 LEU A O 1
ATOM 675 N N . ASN A 1 87 ? 12.028 -12.990 13.947 1.00 41.69 87 ASN A N 1
ATOM 676 C CA . ASN A 1 87 ? 12.188 -14.098 14.890 1.00 41.69 87 ASN A CA 1
ATOM 677 C C . ASN A 1 87 ? 11.902 -13.660 16.346 1.00 41.69 87 ASN A C 1
ATOM 679 O O . ASN A 1 87 ? 11.559 -14.487 17.184 1.00 41.69 87 ASN A O 1
ATOM 683 N N . GLN A 1 88 ? 11.924 -12.349 16.631 1.00 49.59 88 GLN A N 1
ATOM 684 C CA . GLN A 1 88 ? 11.306 -11.754 17.827 1.00 49.59 88 GLN A CA 1
ATOM 685 C C . GLN A 1 88 ? 9.797 -11.446 17.634 1.00 49.59 88 GLN A C 1
ATOM 687 O O . GLN A 1 88 ? 9.112 -11.139 18.607 1.00 49.59 88 GLN A O 1
ATOM 692 N N . HIS A 1 89 ? 9.247 -11.576 16.413 1.00 44.94 89 HIS A N 1
ATOM 693 C CA . HIS A 1 89 ? 7.856 -11.260 16.039 1.00 44.94 89 HIS A CA 1
ATOM 694 C C . HIS A 1 89 ? 6.863 -12.433 16.011 1.00 44.94 89 HIS A C 1
ATOM 696 O O . HIS A 1 89 ? 5.705 -12.222 15.646 1.00 44.94 89 HIS A O 1
ATOM 702 N N . SER A 1 90 ? 7.216 -13.649 16.440 1.00 46.44 90 SER A N 1
ATOM 703 C CA . SER A 1 90 ? 6.187 -14.693 16.644 1.00 46.44 90 SER A CA 1
ATOM 704 C C . SER A 1 90 ? 5.118 -14.220 17.653 1.00 46.44 90 SER A C 1
ATOM 706 O O . SER A 1 90 ? 3.921 -14.334 17.406 1.00 46.44 90 SER A O 1
ATOM 708 N N . ALA A 1 91 ? 5.547 -13.503 18.701 1.00 53.69 91 ALA A N 1
ATOM 709 C CA . ALA A 1 91 ? 4.662 -12.792 19.630 1.00 53.69 91 ALA A CA 1
ATOM 710 C C . ALA A 1 91 ? 3.864 -11.640 18.974 1.00 53.69 91 ALA A C 1
ATOM 712 O O . ALA A 1 91 ? 2.827 -11.220 19.485 1.00 53.69 91 ALA A O 1
ATOM 713 N N . THR A 1 92 ? 4.330 -11.118 17.838 1.00 61.53 92 THR A N 1
ATOM 714 C CA . THR A 1 92 ? 3.711 -10.003 17.108 1.00 61.53 92 THR A CA 1
ATOM 715 C C . THR A 1 92 ? 2.671 -10.484 16.098 1.00 61.53 92 THR A C 1
ATOM 717 O O . THR A 1 92 ? 1.683 -9.800 15.881 1.00 61.53 92 THR A O 1
ATOM 720 N N . ILE A 1 93 ? 2.806 -11.682 15.518 1.00 63.97 93 ILE A N 1
ATOM 721 C CA . ILE A 1 93 ? 1.741 -12.263 14.677 1.00 63.97 93 ILE A CA 1
ATOM 722 C C . ILE A 1 93 ? 0.499 -12.558 15.522 1.00 63.97 93 ILE A C 1
ATOM 724 O O . ILE A 1 93 ? -0.622 -12.248 15.109 1.00 63.97 93 ILE A O 1
ATOM 728 N N . ASP A 1 94 ? 0.686 -13.094 16.726 1.00 70.69 94 ASP A N 1
ATOM 729 C CA . ASP A 1 94 ? -0.416 -13.309 17.663 1.00 70.69 94 ASP A CA 1
ATOM 730 C C . ASP A 1 94 ? -1.029 -11.985 18.133 1.00 70.69 94 ASP A C 1
ATOM 732 O O . ASP A 1 94 ? -2.256 -11.881 18.226 1.00 70.69 94 ASP A O 1
ATOM 736 N N . SER A 1 95 ? -0.216 -10.939 18.334 1.00 71.62 95 SER A N 1
ATOM 737 C CA . SER A 1 95 ? -0.727 -9.605 18.667 1.00 71.62 95 SER A CA 1
ATOM 738 C C . SER A 1 95 ? -1.485 -8.956 17.504 1.00 71.62 95 SER A C 1
ATOM 740 O O . SER A 1 95 ? -2.538 -8.366 17.741 1.00 71.62 95 SER A O 1
ATOM 742 N N . ILE A 1 96 ? -1.036 -9.129 16.254 1.00 74.25 96 ILE A N 1
ATOM 743 C CA . ILE A 1 96 ? -1.744 -8.681 15.044 1.00 74.25 96 ILE A CA 1
ATOM 744 C C . ILE A 1 96 ? -3.083 -9.409 14.928 1.00 74.25 96 ILE A C 1
ATOM 746 O O . ILE A 1 96 ? -4.120 -8.774 14.756 1.00 74.25 96 ILE A O 1
ATOM 750 N N . ASN A 1 97 ? -3.095 -10.736 15.068 1.00 78.81 97 ASN A N 1
ATOM 751 C CA . ASN A 1 97 ? -4.331 -11.516 15.028 1.00 78.81 97 ASN A CA 1
ATOM 752 C C . ASN A 1 97 ? -5.301 -11.088 16.139 1.00 78.81 97 ASN A C 1
ATOM 754 O O . ASN A 1 97 ? -6.498 -10.942 15.887 1.00 78.81 97 ASN A O 1
ATOM 758 N N . ALA A 1 98 ? -4.805 -10.856 17.357 1.00 82.00 98 ALA A N 1
ATOM 759 C CA . ALA A 1 98 ? -5.613 -10.360 18.466 1.00 82.00 98 ALA A CA 1
ATOM 760 C C . ALA A 1 98 ? -6.149 -8.942 18.202 1.00 82.00 98 ALA A C 1
ATOM 762 O O . ALA A 1 98 ? -7.313 -8.669 18.485 1.00 82.00 98 ALA A O 1
ATOM 763 N N . ALA A 1 99 ? -5.335 -8.059 17.626 1.00 79.00 99 ALA A N 1
ATOM 764 C CA . ALA A 1 99 ? -5.706 -6.700 17.248 1.00 79.00 99 ALA A CA 1
ATOM 765 C C . ALA A 1 99 ? -6.777 -6.670 16.151 1.00 79.00 99 ALA A C 1
ATOM 767 O O . ALA A 1 99 ? -7.786 -5.987 16.304 1.00 79.00 99 ALA A O 1
ATOM 768 N N . VAL A 1 100 ? -6.615 -7.469 15.093 1.00 81.38 100 VAL A N 1
ATOM 769 C CA . VAL A 1 100 ? -7.616 -7.613 14.026 1.00 81.38 100 VAL A CA 1
ATOM 770 C C . VAL A 1 100 ? -8.923 -8.169 14.592 1.00 81.38 100 VAL A C 1
ATOM 772 O O . VAL A 1 100 ? -9.990 -7.657 14.266 1.00 81.38 100 VAL A O 1
ATOM 775 N N . ARG A 1 101 ? -8.870 -9.155 15.501 1.00 84.44 101 ARG A N 1
ATOM 776 C CA . ARG A 1 101 ? -10.075 -9.652 16.192 1.00 84.44 101 ARG A CA 1
ATOM 777 C C . ARG A 1 101 ? -10.733 -8.578 17.059 1.00 84.44 101 ARG A C 1
ATOM 779 O O . ARG A 1 101 ? -11.957 -8.506 17.077 1.00 84.44 101 ARG A O 1
ATOM 786 N N . LYS A 1 102 ? -9.955 -7.747 17.764 1.00 83.06 102 LYS A N 1
ATOM 787 C CA . LYS A 1 102 ? -10.480 -6.614 18.548 1.00 83.06 102 LYS A CA 1
ATOM 788 C C . LYS A 1 102 ? -11.160 -5.580 17.650 1.00 83.06 102 LYS A C 1
ATOM 790 O O . LYS A 1 102 ? -12.274 -5.176 17.962 1.00 83.06 102 LYS A O 1
ATOM 795 N N . LEU A 1 103 ? -10.524 -5.210 16.538 1.00 81.69 103 LEU A N 1
ATOM 796 C CA . LEU A 1 103 ? -11.074 -4.292 15.539 1.00 81.69 103 LEU A CA 1
ATOM 797 C C . LEU A 1 103 ? -12.380 -4.842 14.948 1.00 81.69 103 LEU A C 1
ATOM 799 O O . LEU A 1 103 ? -13.393 -4.152 14.961 1.00 81.69 103 LEU A O 1
ATOM 803 N N . ALA A 1 104 ? -12.383 -6.107 14.512 1.00 82.38 104 ALA A N 1
ATOM 804 C CA . ALA A 1 104 ? -13.579 -6.785 14.015 1.00 82.38 104 ALA A CA 1
ATOM 805 C C . ALA A 1 104 ? -14.700 -6.785 15.063 1.00 82.38 104 ALA A C 1
ATOM 807 O O . ALA A 1 104 ? -15.825 -6.376 14.782 1.00 82.38 104 ALA A O 1
ATOM 808 N N . HIS A 1 105 ? -14.384 -7.159 16.306 1.00 83.44 105 HIS A N 1
ATOM 809 C CA . HIS A 1 105 ? -15.364 -7.171 17.385 1.00 83.44 105 HIS A CA 1
ATOM 810 C C . HIS A 1 105 ? -15.965 -5.782 17.633 1.00 83.44 105 HIS A C 1
ATOM 812 O O . HIS A 1 105 ? -17.184 -5.654 17.730 1.00 83.44 105 HIS A O 1
ATOM 818 N N . GLN A 1 106 ? -15.151 -4.730 17.674 1.00 82.81 106 GLN A N 1
ATOM 819 C CA . GLN A 1 106 ? -15.664 -3.381 17.885 1.00 82.81 106 GLN A CA 1
ATOM 820 C C . GLN A 1 106 ? -16.474 -2.840 16.712 1.00 82.81 106 GLN A C 1
ATOM 822 O O . GLN A 1 106 ? -17.539 -2.269 16.936 1.00 82.81 106 GLN A O 1
ATOM 827 N N . ALA A 1 107 ? -16.049 -3.085 15.475 1.00 79.69 107 ALA A N 1
ATOM 828 C CA . ALA A 1 107 ? -16.830 -2.691 14.313 1.00 79.69 107 ALA A CA 1
ATOM 829 C C . ALA A 1 107 ? -18.219 -3.341 14.320 1.00 79.69 107 ALA A C 1
ATOM 831 O O . ALA A 1 107 ? -19.208 -2.680 14.002 1.00 79.69 107 ALA A O 1
ATOM 832 N N . THR A 1 108 ? -18.332 -4.601 14.762 1.00 79.12 108 THR A N 1
ATOM 833 C CA . THR A 1 108 ? -19.649 -5.236 14.931 1.00 79.12 108 THR A CA 1
ATOM 834 C C . THR A 1 108 ? -20.484 -4.588 16.040 1.00 79.12 108 THR A C 1
ATOM 836 O O . THR A 1 108 ? -21.703 -4.480 15.893 1.00 79.12 108 THR A O 1
ATOM 839 N N . LEU A 1 109 ? -19.867 -4.122 17.134 1.00 80.75 109 LEU A N 1
ATOM 840 C CA . LEU A 1 109 ? -20.562 -3.412 18.215 1.00 80.75 109 LEU A CA 1
ATOM 841 C C . LEU A 1 109 ? -21.070 -2.041 17.761 1.00 80.75 109 LEU A C 1
ATOM 843 O O . LEU A 1 109 ? -22.235 -1.720 18.003 1.00 80.75 109 LEU A O 1
ATOM 847 N N . ASP A 1 110 ? -20.245 -1.266 17.064 1.00 76.81 110 ASP A N 1
ATOM 848 C CA . ASP A 1 110 ? -20.637 0.042 16.536 1.00 76.81 110 ASP A CA 1
ATOM 849 C C . ASP A 1 110 ? -21.694 -0.087 15.445 1.00 76.81 110 ASP A C 1
ATOM 851 O O . ASP A 1 110 ? -22.677 0.656 15.434 1.00 76.81 110 ASP A O 1
ATOM 855 N N . THR A 1 111 ? -21.566 -1.101 14.589 1.00 71.38 111 THR A N 1
ATOM 856 C CA . THR A 1 111 ? -22.589 -1.437 13.595 1.00 71.38 111 THR A CA 1
ATOM 857 C C . THR A 1 111 ? -23.905 -1.812 14.275 1.00 71.38 111 THR A C 1
ATOM 859 O O . THR A 1 111 ? -24.955 -1.333 13.865 1.00 71.38 111 THR A O 1
ATOM 862 N N . ARG A 1 112 ? -23.887 -2.587 15.370 1.00 69.94 112 ARG A N 1
ATOM 863 C CA . ARG A 1 112 ? -25.100 -2.890 16.156 1.00 69.94 112 ARG A CA 1
ATOM 864 C C . ARG A 1 112 ? -25.695 -1.666 16.847 1.00 69.94 112 ARG A C 1
ATOM 866 O O . ARG A 1 112 ? -26.915 -1.579 16.924 1.00 69.94 112 ARG A O 1
ATOM 873 N N . ARG A 1 113 ? -24.877 -0.733 17.344 1.00 70.75 113 ARG A N 1
ATOM 874 C CA . ARG A 1 113 ? -25.363 0.536 17.914 1.00 70.75 113 ARG A CA 1
ATOM 875 C C . ARG A 1 113 ? -26.063 1.381 16.852 1.00 70.75 113 ARG A C 1
ATOM 877 O O . ARG A 1 113 ? -27.156 1.872 17.105 1.00 70.75 113 ARG A O 1
ATOM 884 N N . LYS A 1 114 ? -25.480 1.479 15.652 1.00 66.62 114 LYS A N 1
ATOM 885 C CA . LYS A 1 114 ? -26.070 2.193 14.507 1.00 66.62 114 LYS A CA 1
ATOM 886 C C . LYS A 1 114 ? -27.323 1.493 13.960 1.00 66.62 114 LYS A C 1
ATOM 888 O O . LYS A 1 114 ? -28.311 2.151 13.656 1.00 66.62 114 LYS A O 1
ATOM 893 N N . LEU A 1 115 ? -27.314 0.160 13.881 1.00 63.97 115 LEU A N 1
ATOM 894 C CA . LEU A 1 115 ? -28.418 -0.665 13.367 1.00 63.97 115 LEU A CA 1
ATOM 895 C C . LEU A 1 115 ? -29.459 -1.055 14.428 1.00 63.97 115 LEU A C 1
ATOM 897 O O . LEU A 1 115 ? -30.433 -1.731 14.100 1.00 63.97 115 LEU A O 1
ATOM 901 N N . GLY A 1 116 ? -29.332 -0.599 15.679 1.00 51.91 116 GLY A N 1
ATOM 902 C CA . GLY A 1 116 ? -30.321 -0.804 16.749 1.00 51.91 116 GLY A CA 1
ATOM 903 C C . GLY A 1 116 ? -31.732 -0.286 16.422 1.00 51.91 116 GLY A C 1
ATOM 904 O O . GLY A 1 116 ? -32.673 -0.542 17.173 1.00 51.91 116 GLY A O 1
ATOM 905 N N . HIS A 1 117 ? -31.903 0.392 15.285 1.00 54.47 117 HIS A N 1
ATOM 906 C CA . HIS A 1 117 ? -33.187 0.840 14.749 1.00 54.47 117 HIS A CA 1
ATOM 907 C C . HIS A 1 117 ? -33.578 0.233 13.393 1.00 54.47 117 HIS A C 1
ATOM 909 O O . HIS A 1 117 ? -34.706 0.445 12.956 1.00 54.47 117 HIS A O 1
ATOM 915 N N . ALA A 1 118 ? -32.733 -0.575 12.742 1.00 49.09 118 ALA A N 1
ATOM 916 C CA . A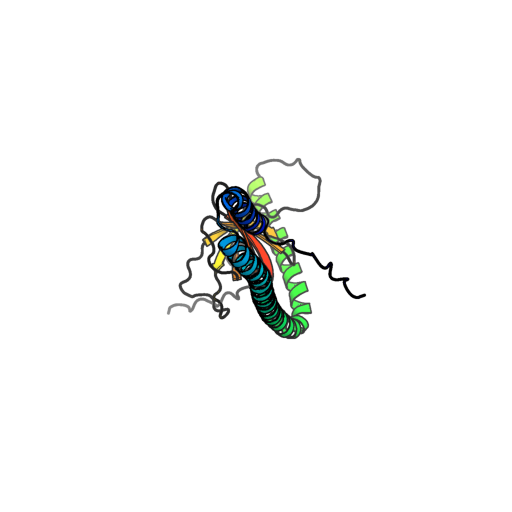LA A 1 118 ? -33.063 -1.152 11.442 1.00 49.09 118 ALA A CA 1
ATOM 917 C C . ALA A 1 118 ? -32.521 -2.580 11.264 1.00 49.09 118 ALA A C 1
ATOM 919 O O . ALA A 1 118 ? -31.323 -2.828 11.238 1.00 49.09 118 ALA A O 1
ATOM 920 N N . GLN A 1 119 ? -33.459 -3.501 11.034 1.00 49.62 119 GLN A N 1
ATOM 921 C CA . GLN A 1 119 ? -33.278 -4.815 10.406 1.00 49.62 119 GLN A CA 1
ATOM 922 C C . GLN A 1 119 ? -32.628 -5.943 11.216 1.00 49.62 119 GLN A C 1
ATOM 924 O O . GLN A 1 119 ? -31.439 -6.238 11.169 1.00 49.62 119 GLN A O 1
ATOM 929 N N . ARG A 1 120 ? -33.525 -6.735 11.809 1.00 47.91 120 ARG A N 1
ATOM 930 C CA . ARG A 1 120 ? -33.274 -8.023 12.462 1.00 47.91 120 ARG A CA 1
ATOM 931 C C . ARG A 1 120 ? -33.125 -9.222 11.506 1.00 47.91 120 ARG A C 1
ATOM 933 O O . ARG A 1 120 ? -33.059 -10.344 11.987 1.00 47.91 120 ARG A O 1
ATOM 940 N N . ASN A 1 121 ? -33.066 -9.036 10.185 1.00 49.38 121 ASN A N 1
ATOM 941 C CA . ASN A 1 121 ? -33.112 -10.146 9.221 1.00 49.38 121 ASN A CA 1
ATOM 942 C C . ASN A 1 121 ? -32.078 -9.998 8.099 1.00 49.38 121 ASN A C 1
ATOM 944 O O . ASN A 1 121 ? -32.401 -9.460 7.045 1.00 49.38 121 ASN A O 1
ATOM 948 N N . ARG A 1 122 ? -30.866 -10.526 8.303 1.00 48.03 122 ARG A N 1
ATOM 949 C CA . ARG A 1 122 ? -30.030 -11.150 7.254 1.00 48.03 122 ARG A CA 1
ATOM 950 C C . ARG A 1 122 ? -28.821 -11.831 7.906 1.00 48.03 122 ARG A C 1
ATOM 952 O O . ARG A 1 1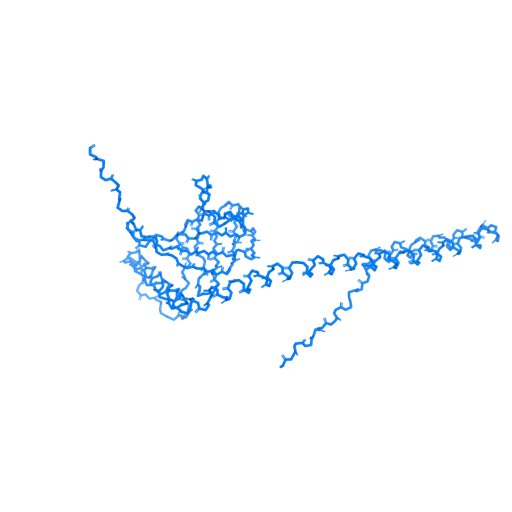22 ? -27.833 -11.198 8.250 1.00 48.03 122 ARG A O 1
ATOM 959 N N . ARG A 1 123 ? -28.946 -13.141 8.130 1.00 50.34 123 ARG A N 1
ATOM 960 C CA . ARG A 1 123 ? -27.836 -14.065 8.416 1.00 50.34 123 ARG A CA 1
ATOM 961 C C . ARG A 1 123 ? -27.531 -14.866 7.144 1.00 50.34 123 ARG A C 1
ATOM 963 O O . ARG A 1 123 ? -28.482 -15.218 6.448 1.00 50.34 123 ARG A O 1
ATOM 970 N N . ARG A 1 124 ? -26.250 -15.241 6.986 1.00 41.97 124 ARG A N 1
ATOM 971 C CA . ARG A 1 124 ? -25.541 -15.910 5.860 1.00 41.97 124 ARG A CA 1
ATOM 972 C C . ARG A 1 124 ? -24.899 -14.891 4.914 1.00 41.97 124 ARG A C 1
ATOM 974 O O . ARG A 1 124 ? -25.614 -14.048 4.401 1.00 41.97 124 ARG A O 1
ATOM 981 N N . ASP A 1 125 ? -23.596 -14.869 4.653 1.00 37.88 125 ASP A N 1
ATOM 982 C CA . ASP A 1 125 ? -22.486 -15.795 4.905 1.00 37.88 125 ASP A CA 1
ATOM 983 C C . ASP A 1 125 ? -21.163 -14.994 4.906 1.00 37.88 125 ASP A C 1
ATOM 985 O O . ASP A 1 125 ? -21.066 -13.996 4.209 1.00 37.88 125 ASP A O 1
ATOM 989 N N . GLN A 1 126 ? -20.193 -15.465 5.700 1.00 42.81 126 GLN A N 1
ATOM 990 C CA . GLN A 1 126 ? -18.721 -15.404 5.556 1.00 42.81 126 GLN A CA 1
ATOM 991 C C . GLN A 1 126 ? -18.010 -14.125 5.038 1.00 42.81 126 GLN A C 1
ATOM 993 O O . GLN A 1 126 ? -18.259 -13.627 3.952 1.00 42.81 126 GLN A O 1
ATOM 998 N N . MET A 1 127 ? -16.984 -13.719 5.806 1.00 44.50 127 MET A N 1
ATOM 999 C CA . MET A 1 127 ? -16.237 -12.447 5.778 1.00 44.50 127 MET A CA 1
ATOM 1000 C C . MET A 1 127 ? -17.083 -11.259 6.238 1.00 44.50 127 MET A C 1
ATOM 1002 O O . MET A 1 127 ? -17.746 -10.595 5.450 1.00 44.50 127 MET A O 1
ATOM 1006 N N . GLU A 1 128 ? -17.016 -10.959 7.540 1.00 52.28 128 GLU A N 1
ATOM 1007 C CA . GLU A 1 128 ? -17.358 -9.626 8.042 1.00 52.28 128 GLU A CA 1
ATOM 1008 C C . GLU A 1 128 ? -16.377 -8.636 7.400 1.00 52.28 128 GLU A C 1
ATOM 1010 O O . GLU A 1 128 ? -15.269 -8.412 7.888 1.00 52.28 128 GLU A O 1
ATOM 1015 N N . MET A 1 129 ? -16.761 -8.115 6.232 1.00 53.44 129 MET A N 1
ATOM 1016 C CA . MET A 1 129 ? -16.147 -6.945 5.632 1.00 53.44 129 MET A CA 1
ATOM 1017 C C . MET A 1 129 ? -16.239 -5.832 6.670 1.00 53.44 129 MET A C 1
ATOM 1019 O O . MET A 1 129 ? -17.322 -5.333 6.966 1.00 53.44 129 MET A O 1
ATOM 1023 N N . LEU A 1 130 ? -15.087 -5.437 7.205 1.00 62.72 130 LEU A N 1
ATOM 1024 C CA . LEU A 1 130 ? -14.873 -4.188 7.938 1.00 62.72 130 LEU A CA 1
ATOM 1025 C C . LEU A 1 130 ? -14.998 -2.971 6.998 1.00 62.72 130 LEU A C 1
ATOM 1027 O O . LEU A 1 130 ? -14.255 -2.003 7.139 1.00 62.72 130 LEU A O 1
ATOM 1031 N N . ALA A 1 131 ? -15.889 -3.066 6.010 1.00 66.88 131 ALA A N 1
ATOM 1032 C CA . ALA A 1 131 ? -16.096 -2.053 5.004 1.00 66.88 131 ALA A CA 1
ATOM 1033 C C . ALA A 1 131 ? -16.525 -0.761 5.692 1.00 66.88 131 ALA A C 1
ATOM 1035 O O . ALA A 1 131 ? -17.384 -0.758 6.578 1.00 66.88 131 ALA A O 1
ATOM 1036 N N . ASP A 1 132 ? -15.871 0.312 5.282 1.00 82.19 132 ASP A N 1
ATOM 1037 C CA . ASP A 1 132 ? -16.133 1.689 5.660 1.00 82.19 132 ASP A CA 1
ATOM 1038 C C . ASP A 1 132 ? -15.768 2.043 7.109 1.00 82.19 132 ASP A C 1
ATOM 1040 O O . ASP A 1 132 ? -16.254 3.036 7.656 1.00 82.19 132 ASP A O 1
ATOM 1044 N N . TYR A 1 133 ? -14.885 1.271 7.760 1.00 88.44 133 TYR A N 1
ATOM 1045 C CA . TYR A 1 133 ? -14.396 1.662 9.085 1.00 88.44 133 TYR A CA 1
ATOM 1046 C C . TYR A 1 133 ? -13.456 2.877 8.970 1.00 88.44 133 TYR A C 1
ATOM 1048 O O . TYR A 1 133 ? -12.443 2.778 8.273 1.00 88.44 133 TYR A O 1
ATOM 1056 N N . PRO A 1 134 ? -13.734 4.008 9.646 1.00 92.88 134 PRO A N 1
ATOM 1057 C CA . PRO A 1 134 ? -12.928 5.214 9.505 1.00 92.88 134 PRO A CA 1
ATOM 1058 C C . PRO A 1 134 ? -11.526 5.014 10.084 1.00 92.88 134 PRO A C 1
ATOM 1060 O O . PRO A 1 134 ? -11.351 4.462 11.175 1.00 92.88 134 PRO A O 1
ATOM 1063 N N . LEU A 1 135 ? -10.523 5.494 9.358 1.00 94.81 135 LEU A N 1
ATOM 1064 C CA . LEU A 1 135 ? -9.123 5.447 9.757 1.00 94.81 135 LEU A CA 1
ATOM 1065 C C . LEU A 1 135 ? -8.405 6.751 9.404 1.00 94.81 135 LEU A C 1
ATOM 1067 O O . LEU A 1 135 ? -8.833 7.510 8.536 1.00 94.81 135 LEU A O 1
ATOM 1071 N N . THR A 1 136 ? -7.293 6.992 10.087 1.00 95.06 136 THR A N 1
ATOM 1072 C CA . THR A 1 136 ? -6.381 8.102 9.803 1.00 95.06 136 THR A CA 1
ATOM 1073 C C . THR A 1 136 ? -5.091 7.539 9.228 1.00 95.06 136 THR A C 1
ATOM 1075 O O . THR A 1 136 ? -4.528 6.594 9.784 1.00 95.06 136 THR A O 1
ATOM 1078 N N . ILE A 1 137 ? -4.626 8.113 8.125 1.00 95.06 137 ILE A N 1
ATOM 1079 C CA . ILE A 1 137 ? -3.441 7.680 7.389 1.00 95.06 137 ILE A CA 1
ATOM 1080 C C . ILE A 1 137 ? -2.352 8.718 7.607 1.00 95.06 137 ILE A C 1
ATOM 1082 O O . ILE A 1 137 ? -2.504 9.869 7.207 1.00 95.06 137 ILE A O 1
ATOM 1086 N N . THR A 1 138 ? -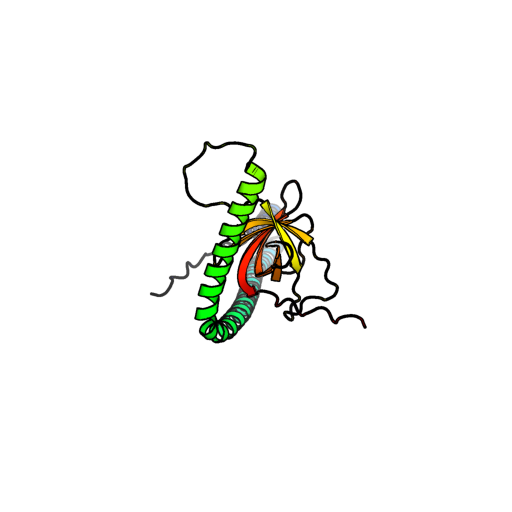1.242 8.311 8.209 1.00 91.81 138 THR A N 1
ATOM 1087 C CA . THR A 1 138 ? -0.069 9.174 8.384 1.00 91.81 138 THR A CA 1
ATOM 1088 C C . THR A 1 138 ? 1.093 8.578 7.594 1.00 91.81 138 THR A C 1
ATOM 1090 O O . THR A 1 138 ? 1.470 7.434 7.863 1.00 91.81 138 THR A O 1
ATOM 1093 N N . PRO A 1 139 ? 1.667 9.284 6.605 1.00 90.69 139 PRO A N 1
ATOM 1094 C CA . PRO A 1 139 ? 2.815 8.765 5.875 1.00 90.69 139 PRO A CA 1
ATOM 1095 C C . PRO A 1 139 ? 4.033 8.677 6.803 1.00 90.69 139 PRO A C 1
ATOM 1097 O O . PRO A 1 139 ? 4.249 9.530 7.667 1.00 90.69 139 PRO A O 1
ATOM 1100 N N . VAL A 1 140 ? 4.813 7.613 6.635 1.00 85.00 140 VAL A N 1
ATOM 1101 C CA . VAL A 1 140 ? 6.045 7.361 7.385 1.00 85.00 140 VAL A CA 1
ATOM 1102 C C . VAL A 1 140 ? 7.211 7.616 6.446 1.00 85.00 140 VAL A C 1
ATOM 1104 O O . VAL A 1 140 ? 7.216 7.122 5.318 1.00 85.00 140 VAL A O 1
ATOM 1107 N N . ASP A 1 141 ? 8.194 8.389 6.900 1.00 81.06 141 ASP A N 1
ATOM 1108 C CA . ASP A 1 141 ? 9.333 8.727 6.060 1.00 81.06 141 ASP A CA 1
ATOM 1109 C C . ASP A 1 141 ? 10.246 7.510 5.797 1.00 81.06 141 ASP A C 1
ATOM 1111 O O . ASP A 1 141 ? 10.152 6.451 6.428 1.00 81.06 141 ASP A O 1
ATOM 1115 N N . ALA A 1 142 ? 11.193 7.660 4.869 1.00 75.12 142 ALA A N 1
ATOM 1116 C CA . ALA A 1 142 ? 12.155 6.603 4.547 1.00 75.12 142 ALA A CA 1
ATOM 1117 C C . ALA A 1 142 ? 13.078 6.207 5.721 1.00 75.12 142 ALA A C 1
ATOM 1119 O O . ALA A 1 142 ? 13.760 5.179 5.637 1.00 75.12 142 ALA A O 1
ATOM 1120 N N . LYS A 1 143 ? 13.136 7.013 6.789 1.00 75.31 143 LYS A N 1
ATOM 1121 C CA . LYS A 1 143 ? 13.897 6.738 8.014 1.00 75.31 143 LYS A CA 1
ATOM 1122 C C . LYS A 1 143 ? 13.061 5.986 9.056 1.00 75.31 143 LYS A C 1
ATOM 1124 O O . LYS A 1 143 ? 13.628 5.502 10.033 1.00 75.31 143 LYS A O 1
ATOM 1129 N N . GLY A 1 144 ? 11.762 5.807 8.818 1.00 66.19 144 GLY A N 1
ATOM 1130 C CA . GLY A 1 144 ? 10.837 5.186 9.760 1.00 66.19 144 GLY A CA 1
ATOM 1131 C C . GLY A 1 144 ? 10.360 6.140 10.855 1.00 66.19 144 GLY A C 1
ATOM 1132 O O . GLY A 1 144 ? 9.760 5.682 11.827 1.00 66.19 144 GLY A O 1
ATOM 1133 N N . GLU A 1 145 ? 10.634 7.437 10.724 1.00 71.31 145 GLU A N 1
ATOM 1134 C CA . GLU A 1 145 ? 10.148 8.460 11.636 1.00 71.31 145 GLU A CA 1
ATOM 1135 C C . GLU A 1 145 ? 8.759 8.916 11.182 1.00 71.31 145 GLU A C 1
ATOM 1137 O O . GLU A 1 145 ? 8.482 9.133 9.997 1.00 71.31 145 GLU A O 1
ATOM 1142 N N . LEU A 1 146 ? 7.847 9.036 12.149 1.00 67.75 146 LEU A N 1
ATOM 1143 C CA . LEU A 1 146 ? 6.576 9.703 11.915 1.00 67.75 146 LEU A CA 1
ATOM 1144 C C . LEU A 1 146 ? 6.908 11.170 11.694 1.00 67.75 146 LEU A C 1
ATOM 1146 O O . LEU A 1 146 ? 7.340 11.849 12.626 1.00 67.75 146 LEU A O 1
ATOM 1150 N N . GLY A 1 147 ? 6.753 11.645 10.460 1.00 56.75 147 GLY A N 1
ATOM 1151 C CA . GLY A 1 147 ? 6.961 13.049 10.153 1.00 56.75 147 GLY A CA 1
ATOM 1152 C C . GLY A 1 147 ? 6.049 13.872 11.054 1.00 56.75 147 GLY A C 1
ATOM 1153 O O . GLY A 1 147 ? 4.839 13.878 10.860 1.00 56.75 147 GLY A O 1
ATOM 1154 N N . ILE A 1 148 ? 6.619 14.560 12.044 1.00 57.53 148 ILE A N 1
ATOM 1155 C CA . ILE A 1 148 ? 5.880 15.324 13.068 1.00 57.53 148 ILE A CA 1
ATOM 1156 C C . ILE A 1 148 ? 5.012 16.432 12.424 1.00 57.53 148 ILE A C 1
ATOM 1158 O O . ILE A 1 148 ? 4.089 16.949 13.043 1.00 57.53 148 ILE A O 1
ATOM 1162 N N . ALA A 1 149 ? 5.266 16.753 11.151 1.00 60.19 149 ALA A N 1
ATOM 1163 C CA . ALA A 1 149 ? 4.518 17.713 10.345 1.00 60.19 149 ALA A CA 1
ATOM 1164 C C . ALA A 1 149 ? 3.837 17.100 9.105 1.00 60.19 149 ALA A C 1
ATOM 1166 O O . ALA A 1 149 ? 3.375 17.842 8.238 1.00 60.19 149 ALA A O 1
ATOM 1167 N N . ALA A 1 150 ? 3.807 15.772 8.965 1.00 68.19 150 ALA A N 1
ATOM 1168 C CA . ALA A 1 150 ? 3.185 15.160 7.803 1.00 68.19 150 ALA A CA 1
ATOM 1169 C C . ALA A 1 150 ? 1.653 15.274 7.902 1.00 68.19 150 ALA A C 1
ATOM 1171 O O . ALA A 1 150 ? 1.079 14.868 8.921 1.00 68.19 150 ALA A O 1
ATOM 1172 N N . PRO A 1 151 ? 0.975 15.815 6.872 1.00 82.50 151 PRO A N 1
ATOM 1173 C CA . PRO A 1 151 ? -0.476 15.882 6.865 1.00 82.50 151 PRO A CA 1
ATOM 1174 C C . PRO A 1 151 ? -1.029 14.461 6.967 1.00 82.50 151 PRO A C 1
ATOM 1176 O O . PRO A 1 151 ? -0.602 13.555 6.250 1.00 82.50 151 PRO A O 1
ATOM 1179 N N . SER A 1 152 ? -1.934 14.264 7.920 1.00 89.00 152 SER A N 1
ATOM 1180 C CA . SER A 1 152 ? -2.657 13.006 8.047 1.00 89.00 152 SER A CA 1
ATOM 1181 C C . SER A 1 152 ? -3.929 13.085 7.219 1.00 89.00 152 SER A C 1
ATOM 1183 O O . SER A 1 152 ? -4.694 14.039 7.347 1.00 89.00 152 SER A O 1
ATOM 1185 N N . THR A 1 153 ? -4.158 12.072 6.394 1.00 93.75 153 THR A N 1
ATOM 1186 C CA . THR A 1 153 ? -5.302 11.999 5.485 1.00 93.75 153 THR A CA 1
ATOM 1187 C C . THR A 1 153 ? -6.356 11.073 6.087 1.00 93.75 153 THR A C 1
ATOM 1189 O O . THR A 1 153 ? -6.039 9.999 6.602 1.00 93.75 153 THR A O 1
ATOM 1192 N N . ALA A 1 154 ? -7.623 11.480 6.048 1.00 95.19 154 ALA A N 1
ATOM 1193 C CA . ALA A 1 154 ? -8.724 10.612 6.447 1.00 95.19 154 ALA A CA 1
ATOM 1194 C C . ALA A 1 154 ? -8.966 9.530 5.382 1.00 95.19 154 ALA A C 1
ATOM 1196 O O . ALA A 1 154 ? -8.877 9.791 4.181 1.00 95.19 154 ALA A O 1
ATOM 1197 N N . GLY A 1 155 ? -9.298 8.322 5.824 1.00 95.44 155 GLY A N 1
ATOM 1198 C CA . GLY A 1 155 ? -9.610 7.211 4.938 1.00 95.44 155 GLY A CA 1
ATOM 1199 C C . GLY A 1 155 ? -10.619 6.246 5.539 1.00 95.44 155 GLY A C 1
ATOM 1200 O O . GLY A 1 155 ? -11.057 6.388 6.684 1.00 95.44 155 GLY A O 1
ATOM 1201 N N . SER A 1 156 ? -10.979 5.242 4.755 1.00 95.00 156 SER A N 1
ATOM 1202 C CA . SER A 1 156 ? -11.896 4.182 5.152 1.00 95.00 156 SER A CA 1
ATOM 1203 C C . SER A 1 156 ? -11.280 2.816 4.875 1.00 95.00 156 SER A C 1
ATOM 1205 O O . SER A 1 156 ? -10.593 2.590 3.879 1.00 95.00 156 SER A O 1
ATOM 1207 N N . LEU A 1 157 ? -11.489 1.881 5.792 1.00 94.19 157 LEU A N 1
ATOM 1208 C CA . LEU A 1 157 ? -11.046 0.510 5.625 1.00 94.19 157 LEU A CA 1
ATOM 1209 C C . LEU A 1 157 ? -11.966 -0.216 4.645 1.00 94.19 157 LEU A C 1
ATOM 1211 O O . LEU A 1 157 ? -13.175 -0.224 4.833 1.00 94.19 157 LEU A O 1
ATOM 1215 N N . GLN A 1 158 ? -11.406 -0.900 3.653 1.00 92.38 158 GLN A N 1
ATOM 1216 C CA . GLN A 1 158 ? -12.178 -1.832 2.826 1.00 92.38 158 GLN A CA 1
ATOM 1217 C C . GLN A 1 158 ? -12.044 -3.260 3.354 1.00 92.38 158 GLN A C 1
ATOM 1219 O O . GLN A 1 158 ? -13.026 -3.982 3.532 1.00 92.38 158 GLN A O 1
ATOM 1224 N N . GLN A 1 159 ? -10.802 -3.684 3.597 1.00 90.31 159 GLN A N 1
ATOM 1225 C CA . GLN A 1 159 ? -10.485 -5.046 3.998 1.00 90.31 159 GLN A CA 1
ATOM 1226 C C . GLN A 1 159 ? -9.224 -5.068 4.856 1.00 90.31 159 GLN A C 1
ATOM 1228 O O . GLN A 1 159 ? -8.233 -4.408 4.554 1.00 90.31 159 GLN A O 1
ATOM 1233 N N . ILE A 1 160 ? -9.224 -5.895 5.900 1.00 89.50 160 ILE A N 1
ATOM 1234 C CA . ILE A 1 160 ? -8.029 -6.167 6.696 1.00 89.50 160 ILE A CA 1
ATOM 1235 C C . ILE A 1 160 ? -7.920 -7.648 7.033 1.00 89.50 160 ILE A C 1
ATOM 1237 O O . ILE A 1 160 ? -8.903 -8.344 7.283 1.00 89.50 160 ILE A O 1
ATOM 1241 N N . SER A 1 161 ? -6.687 -8.126 7.040 1.00 86.56 161 SER A N 1
ATOM 1242 C CA . SER A 1 161 ? -6.285 -9.445 7.506 1.00 86.56 161 SER A CA 1
ATOM 1243 C C . SER A 1 161 ? -4.980 -9.314 8.290 1.00 86.56 161 SER A C 1
ATOM 1245 O O . SER A 1 161 ? -4.432 -8.225 8.437 1.00 86.56 161 SER A O 1
ATOM 1247 N N . SER A 1 162 ? -4.433 -10.432 8.758 1.00 79.00 162 SER A N 1
ATOM 1248 C CA . SER A 1 162 ? -3.144 -10.439 9.455 1.00 79.00 162 SER A CA 1
ATOM 1249 C C . SER A 1 162 ? -1.944 -10.070 8.581 1.00 79.00 162 SER A C 1
ATOM 1251 O O . SER A 1 162 ? -0.866 -9.820 9.111 1.00 79.00 162 SER A O 1
ATOM 1253 N N . ARG A 1 163 ? -2.104 -10.063 7.252 1.00 80.25 163 ARG A N 1
ATOM 1254 C CA . ARG A 1 163 ? -1.011 -9.802 6.303 1.00 80.25 163 ARG A CA 1
ATOM 1255 C C . ARG A 1 163 ? -1.299 -8.677 5.336 1.00 80.25 163 ARG A C 1
ATOM 1257 O O . ARG A 1 163 ? -0.372 -7.989 4.939 1.00 80.25 163 ARG A O 1
ATOM 1264 N N . VAL A 1 164 ? -2.548 -8.534 4.918 1.00 88.62 164 VAL A N 1
ATOM 1265 C CA . VAL A 1 164 ? -2.952 -7.627 3.843 1.00 88.62 164 VAL A CA 1
ATOM 1266 C C . VAL A 1 164 ? -4.018 -6.684 4.358 1.00 88.62 164 VAL A C 1
ATOM 1268 O O . VAL A 1 164 ? -4.913 -7.108 5.095 1.00 88.62 164 VAL A O 1
ATOM 1271 N N . VAL A 1 165 ? -3.928 -5.435 3.927 1.00 93.62 165 VAL A N 1
ATOM 1272 C CA . VAL A 1 165 ? -4.920 -4.395 4.178 1.00 93.62 165 VAL A CA 1
ATOM 1273 C C . VAL A 1 165 ? -5.196 -3.626 2.889 1.00 93.62 165 VAL A C 1
ATOM 1275 O O . VAL A 1 165 ? -4.280 -3.410 2.092 1.00 93.62 165 VAL A O 1
ATOM 1278 N N . SER A 1 166 ? -6.448 -3.228 2.687 1.00 95.38 166 SER A N 1
ATOM 1279 C CA . SER A 1 166 ? -6.861 -2.284 1.652 1.00 95.38 166 SER A CA 1
ATOM 1280 C C . SER A 1 166 ? -7.775 -1.217 2.239 1.00 95.38 166 SER A C 1
ATOM 1282 O O . SER A 1 166 ? -8.586 -1.490 3.130 1.00 95.38 166 SER A O 1
ATOM 1284 N N . PHE A 1 167 ? -7.614 0.006 1.756 1.00 96.31 167 PHE A N 1
ATOM 1285 C CA . PHE A 1 167 ? -8.292 1.187 2.272 1.00 96.31 167 PHE A CA 1
ATOM 1286 C C . PHE A 1 167 ? -8.476 2.229 1.166 1.00 96.31 167 PHE A C 1
ATOM 1288 O O . PHE A 1 167 ? -7.716 2.255 0.195 1.00 96.31 167 PHE A O 1
ATOM 1295 N N . GLU A 1 168 ? -9.480 3.081 1.326 1.00 96.44 168 GLU A N 1
ATOM 1296 C CA . GLU A 1 168 ? -9.736 4.233 0.465 1.00 96.44 168 GLU A CA 1
ATOM 1297 C C . GLU A 1 168 ? -9.369 5.531 1.171 1.00 96.44 168 GLU A C 1
ATOM 1299 O O . GLU A 1 168 ? -9.364 5.612 2.402 1.00 96.44 168 GLU A O 1
ATOM 1304 N N . HIS A 1 169 ? -9.028 6.543 0.384 1.00 96.81 169 HIS A N 1
ATOM 1305 C CA . HIS A 1 169 ? -8.634 7.860 0.865 1.00 96.81 169 HIS A CA 1
ATOM 1306 C C . HIS A 1 169 ? -8.790 8.911 -0.234 1.00 96.81 169 HIS A C 1
ATOM 1308 O O . HIS A 1 169 ? -8.795 8.592 -1.423 1.00 96.81 169 HIS A O 1
ATOM 1314 N N . ALA A 1 170 ? -8.944 10.170 0.171 1.00 95.38 170 ALA A N 1
ATOM 1315 C CA . ALA A 1 170 ? -9.222 11.265 -0.757 1.00 95.38 170 ALA A CA 1
ATOM 1316 C C . ALA A 1 170 ? -7.959 11.820 -1.442 1.00 95.38 170 ALA A C 1
ATOM 1318 O O . ALA A 1 170 ? -8.020 12.285 -2.579 1.00 95.38 170 ALA A O 1
ATOM 1319 N N . GLU A 1 171 ? -6.808 11.778 -0.765 1.00 95.00 171 GLU A N 1
ATOM 1320 C CA . GLU A 1 171 ? -5.582 12.454 -1.205 1.00 95.00 171 GLU A CA 1
ATOM 1321 C C . GLU A 1 171 ? -4.476 11.460 -1.565 1.00 95.00 171 GLU A C 1
ATOM 1323 O O . GLU A 1 171 ? -4.231 10.519 -0.819 1.00 95.00 171 GLU A O 1
ATOM 1328 N N . PRO A 1 172 ? -3.729 11.670 -2.659 1.00 92.62 172 PRO A N 1
ATOM 1329 C CA . PRO A 1 172 ? -2.686 10.738 -3.061 1.00 92.62 172 PRO A CA 1
ATOM 1330 C C . PRO A 1 172 ? -1.598 10.614 -1.986 1.00 92.62 172 PRO A C 1
ATOM 1332 O O . PRO A 1 172 ? -1.039 11.607 -1.526 1.00 92.62 172 PRO A O 1
ATOM 1335 N N . ILE A 1 173 ? -1.243 9.376 -1.643 1.00 91.50 173 ILE A N 1
ATOM 1336 C CA . ILE A 1 173 ? -0.189 9.082 -0.668 1.00 91.50 173 ILE A CA 1
ATOM 1337 C C . ILE A 1 173 ? 1.161 9.057 -1.400 1.00 91.50 173 ILE A C 1
ATOM 1339 O O . ILE A 1 173 ? 1.353 8.205 -2.273 1.00 91.50 173 ILE A O 1
ATOM 1343 N N . PRO A 1 174 ? 2.102 9.959 -1.067 1.00 85.19 174 PRO A N 1
ATOM 1344 C CA . PRO A 1 174 ? 3.394 10.028 -1.747 1.00 85.19 174 PRO A CA 1
ATOM 1345 C C . PRO A 1 174 ? 4.356 8.921 -1.301 1.00 85.19 174 PRO A C 1
ATOM 1347 O O . PRO A 1 174 ? 5.225 8.516 -2.072 1.00 85.19 174 PRO A O 1
ATOM 1350 N N . GLU A 1 175 ? 4.201 8.437 -0.068 1.00 86.00 175 GLU A N 1
ATOM 1351 C CA . GLU A 1 175 ? 5.115 7.484 0.552 1.00 86.00 175 GLU A CA 1
ATOM 1352 C C . GLU A 1 175 ? 4.639 6.038 0.439 1.00 86.00 175 GLU A C 1
ATOM 1354 O O . GLU A 1 175 ? 3.447 5.730 0.445 1.00 86.00 175 GLU A O 1
ATOM 1359 N N . GLN A 1 176 ? 5.606 5.124 0.382 1.00 89.69 176 GLN A N 1
ATOM 1360 C CA . GLN A 1 176 ? 5.316 3.696 0.307 1.00 89.69 176 GLN A CA 1
ATOM 1361 C C . GLN A 1 176 ? 4.915 3.123 1.673 1.00 89.69 176 GLN A C 1
ATOM 1363 O O . GLN A 1 176 ? 4.193 2.141 1.732 1.00 89.69 176 GLN A O 1
ATOM 1368 N N . THR A 1 177 ? 5.362 3.702 2.788 1.00 90.81 177 THR A N 1
ATOM 1369 C CA . THR A 1 177 ? 5.017 3.211 4.130 1.00 90.81 177 THR A CA 1
ATOM 1370 C C . THR A 1 177 ? 4.081 4.186 4.826 1.00 90.81 177 THR A C 1
ATOM 1372 O O . THR A 1 177 ? 4.336 5.386 4.867 1.00 90.81 177 THR A O 1
ATOM 1375 N N . VAL A 1 178 ? 2.995 3.666 5.393 1.00 93.19 178 VAL A N 1
ATOM 1376 C CA . VAL A 1 178 ? 1.991 4.463 6.106 1.00 93.19 178 VAL A CA 1
ATOM 1377 C C . VAL A 1 178 ? 1.649 3.849 7.454 1.00 93.19 178 VAL A C 1
ATOM 1379 O O . VAL A 1 178 ? 1.714 2.632 7.643 1.00 93.19 178 VAL A O 1
ATOM 1382 N N . LEU A 1 179 ? 1.256 4.701 8.393 1.00 91.50 179 LEU A N 1
ATOM 1383 C CA . LEU A 1 179 ? 0.639 4.326 9.652 1.00 91.50 179 LEU A CA 1
ATOM 1384 C C . LEU A 1 179 ? -0.875 4.499 9.521 1.00 91.50 179 LEU A C 1
ATOM 1386 O O . LEU A 1 179 ? -1.365 5.616 9.370 1.00 91.50 179 LEU A O 1
ATOM 1390 N N . LEU A 1 180 ? -1.615 3.398 9.602 1.00 94.38 180 LEU A N 1
ATOM 1391 C CA . LEU A 1 180 ? -3.072 3.412 9.681 1.00 94.38 180 LEU A CA 1
ATOM 1392 C C . LEU A 1 180 ? -3.483 3.417 11.147 1.00 94.38 180 LEU A C 1
ATOM 1394 O O . LEU A 1 180 ? -3.182 2.463 11.862 1.00 94.38 180 LEU A O 1
ATOM 1398 N N . THR A 1 181 ? -4.179 4.455 11.593 1.00 92.25 181 THR A N 1
ATOM 1399 C CA . THR A 1 181 ? -4.677 4.566 12.967 1.00 92.25 181 THR A CA 1
ATOM 1400 C C . THR A 1 181 ? -6.193 4.448 12.995 1.00 92.25 181 THR A C 1
ATOM 1402 O O . THR A 1 181 ? -6.906 5.206 12.344 1.00 92.25 181 THR A O 1
ATOM 1405 N N . PHE A 1 182 ? -6.675 3.493 13.781 1.00 91.38 182 PHE A N 1
ATOM 1406 C CA . PHE A 1 182 ? -8.080 3.198 14.009 1.00 91.38 182 PHE A CA 1
ATOM 1407 C C . PHE A 1 182 ? -8.480 3.694 15.394 1.00 91.38 182 PHE A C 1
ATOM 1409 O O . PHE A 1 182 ? -7.814 3.394 16.391 1.00 91.38 182 PHE A O 1
ATOM 1416 N N . HIS A 1 183 ? -9.595 4.415 15.463 1.00 89.19 183 HIS A N 1
ATOM 1417 C CA . HIS A 1 183 ? -10.195 4.838 16.722 1.00 89.19 183 HIS A CA 1
ATOM 1418 C C . HIS A 1 183 ? -11.215 3.792 17.163 1.00 89.19 183 HIS A C 1
ATOM 1420 O O . HIS A 1 183 ? -12.183 3.522 16.459 1.00 89.19 183 HIS A O 1
ATOM 1426 N N . LEU A 1 184 ? -10.961 3.184 18.317 1.00 83.94 184 LEU A N 1
ATOM 1427 C CA . LEU A 1 184 ? -11.696 2.060 18.898 1.00 83.94 184 LEU A CA 1
ATOM 1428 C C . LEU A 1 184 ? -12.632 2.518 20.050 1.00 83.94 184 LEU A C 1
ATOM 1430 O O . LEU A 1 184 ? -12.922 1.781 20.995 1.00 83.94 184 LEU A O 1
ATOM 1434 N N . GLY A 1 185 ? -13.027 3.793 20.033 1.00 82.00 185 GLY A N 1
ATOM 1435 C CA . GLY A 1 185 ? -13.681 4.508 21.134 1.00 82.00 185 GLY A CA 1
ATOM 1436 C C . GLY A 1 185 ? -12.903 5.765 21.538 1.00 82.00 185 GLY A C 1
ATOM 1437 O O . GLY A 1 185 ? -11.956 6.156 20.859 1.00 82.00 185 GLY A O 1
ATOM 1438 N N . GLU A 1 186 ? -13.286 6.400 22.650 1.00 79.56 186 GLU A N 1
ATOM 1439 C CA . GLU A 1 186 ? -12.729 7.709 23.042 1.00 79.56 186 GLU A CA 1
ATOM 1440 C C . GLU A 1 186 ? -11.238 7.665 23.410 1.00 79.56 186 GLU A C 1
ATOM 1442 O O . GLU A 1 186 ? -10.503 8.605 23.123 1.00 79.56 186 GLU A O 1
ATOM 1447 N N . GLN A 1 187 ? -10.769 6.563 24.002 1.00 75.88 187 GLN A N 1
ATOM 1448 C CA . GLN A 1 187 ? -9.396 6.457 24.520 1.00 75.88 187 GLN A CA 1
ATOM 1449 C C . GLN A 1 187 ? -8.594 5.293 23.933 1.00 75.88 187 GLN A C 1
ATOM 1451 O O . GLN A 1 187 ? -7.403 5.164 24.200 1.00 75.88 187 GLN A O 1
ATOM 1456 N N . GLN A 1 188 ? -9.219 4.434 23.126 1.00 82.75 188 GLN A N 1
ATOM 1457 C CA . GLN A 1 188 ? -8.534 3.288 22.537 1.00 82.75 188 GLN A CA 1
ATOM 1458 C C . GLN A 1 188 ? -8.167 3.583 21.091 1.00 82.75 188 GLN A C 1
ATOM 1460 O O . GLN A 1 188 ? -9.012 3.947 20.273 1.00 82.75 188 GLN A O 1
ATOM 1465 N N . ARG A 1 189 ? -6.887 3.401 20.777 1.00 84.31 189 ARG A N 1
ATOM 1466 C CA . ARG A 1 189 ? -6.355 3.521 19.423 1.00 84.31 189 ARG A CA 1
ATOM 1467 C C . ARG A 1 189 ? -5.606 2.252 19.066 1.00 84.31 189 ARG A C 1
ATOM 1469 O O . ARG A 1 189 ? -4.975 1.625 19.916 1.00 84.31 189 ARG A O 1
ATOM 1476 N N . LEU A 1 190 ? -5.690 1.884 17.800 1.00 85.88 190 LEU A N 1
ATOM 1477 C CA . LEU A 1 190 ? -4.972 0.754 17.239 1.00 85.88 190 LEU A CA 1
ATOM 1478 C C . LEU A 1 190 ? -4.271 1.232 15.980 1.00 85.88 190 LEU A C 1
ATOM 1480 O O . LEU A 1 190 ? -4.922 1.791 15.104 1.00 85.88 190 LEU A O 1
ATOM 1484 N N . SER A 1 191 ? -2.966 1.019 15.889 1.00 88.12 191 SER A N 1
ATOM 1485 C CA . SER A 1 191 ? -2.178 1.500 14.761 1.00 88.12 191 SER A CA 1
ATOM 1486 C C . SER A 1 191 ? -1.495 0.344 14.040 1.00 88.12 191 SER A C 1
ATOM 1488 O O . SER A 1 191 ? -0.956 -0.566 14.669 1.00 88.12 191 SER A O 1
ATOM 1490 N N . PHE A 1 192 ? -1.507 0.385 12.713 1.00 88.81 192 PHE A N 1
ATOM 1491 C CA . PHE A 1 192 ? -0.878 -0.598 11.838 1.00 88.81 192 PHE A CA 1
ATOM 1492 C C . PHE A 1 192 ? 0.139 0.106 10.956 1.00 88.81 192 PHE A C 1
ATOM 1494 O O . PHE A 1 192 ? -0.194 1.077 10.284 1.00 88.81 192 PHE A O 1
ATOM 1501 N N . VAL A 1 193 ? 1.365 -0.402 10.925 1.00 89.94 193 VAL A N 1
ATOM 1502 C CA . VAL A 1 193 ? 2.369 0.031 9.949 1.00 89.94 193 VAL A CA 1
ATOM 1503 C C . VAL A 1 193 ? 2.191 -0.815 8.699 1.00 89.94 193 VAL A C 1
ATOM 1505 O O . VAL A 1 193 ? 2.172 -2.045 8.787 1.00 89.94 193 VAL A O 1
ATOM 1508 N N . VAL A 1 194 ? 2.055 -0.171 7.546 1.00 93.06 194 VAL A N 1
ATOM 1509 C CA . VAL A 1 194 ? 1.694 -0.814 6.282 1.00 93.06 194 VAL A CA 1
ATOM 1510 C C . VAL A 1 194 ? 2.658 -0.388 5.188 1.00 93.06 194 VAL A C 1
ATOM 1512 O O . VAL A 1 194 ? 2.881 0.801 4.987 1.00 93.06 194 VAL A O 1
ATOM 1515 N N . ASP A 1 195 ? 3.188 -1.365 4.457 1.00 93.25 195 ASP A N 1
ATOM 1516 C CA . ASP A 1 195 ? 3.905 -1.147 3.197 1.00 93.25 195 ASP A CA 1
ATOM 1517 C C . ASP A 1 195 ? 2.904 -1.188 2.037 1.00 93.25 195 ASP A C 1
ATOM 1519 O O . ASP A 1 195 ? 2.371 -2.248 1.698 1.00 93.25 195 ASP A O 1
ATOM 1523 N N . VAL A 1 196 ? 2.596 -0.025 1.472 1.00 95.69 196 VAL A N 1
ATOM 1524 C CA . VAL A 1 196 ? 1.688 0.179 0.344 1.00 95.69 196 VAL A CA 1
ATOM 1525 C C . VAL A 1 196 ? 2.331 -0.378 -0.922 1.00 95.69 196 VAL A C 1
ATOM 1527 O O . VAL A 1 196 ? 3.325 0.127 -1.437 1.00 95.69 196 VAL A O 1
ATOM 1530 N N . THR A 1 197 ? 1.729 -1.437 -1.452 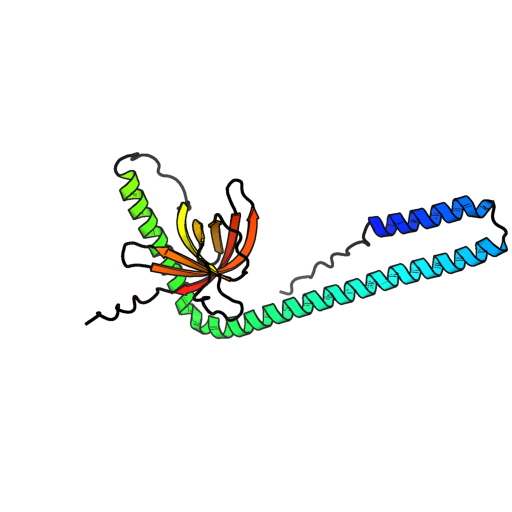1.00 95.00 197 THR A N 1
ATOM 1531 C CA . THR A 1 197 ? 2.227 -2.148 -2.641 1.00 95.00 197 THR A CA 1
ATOM 1532 C C . THR A 1 197 ? 1.565 -1.685 -3.932 1.00 95.00 197 THR A C 1
ATOM 1534 O O . THR A 1 197 ? 2.130 -1.852 -5.014 1.00 95.00 197 THR A O 1
ATOM 1537 N N . TRP A 1 198 ? 0.363 -1.119 -3.832 1.00 95.88 198 TRP A N 1
ATOM 1538 C CA . TRP A 1 198 ? -0.384 -0.593 -4.964 1.00 95.88 198 TRP A CA 1
ATOM 1539 C C . TRP A 1 198 ? -1.306 0.547 -4.527 1.00 95.88 198 TRP A C 1
ATOM 1541 O O . TRP A 1 198 ? -1.821 0.557 -3.409 1.00 95.88 198 TRP A O 1
ATOM 1551 N N . THR A 1 199 ? -1.539 1.469 -5.459 1.00 96.81 199 THR A N 1
ATOM 1552 C CA . THR A 1 199 ? -2.512 2.561 -5.356 1.00 96.81 199 THR A CA 1
ATOM 1553 C C . THR A 1 199 ? -3.191 2.719 -6.711 1.00 96.81 199 THR A C 1
ATOM 1555 O O . THR A 1 199 ? -2.531 2.655 -7.752 1.00 96.81 199 THR A O 1
ATOM 1558 N N . ARG A 1 200 ? -4.510 2.900 -6.713 1.00 96.88 200 ARG A N 1
ATOM 1559 C CA . ARG A 1 200 ? -5.338 3.066 -7.908 1.00 96.88 200 ARG A CA 1
ATOM 1560 C C . ARG A 1 200 ? -6.337 4.200 -7.684 1.00 96.88 200 ARG A C 1
ATOM 1562 O O . ARG A 1 200 ? -6.941 4.271 -6.625 1.00 96.88 200 ARG A O 1
ATOM 1569 N N . ALA A 1 201 ? -6.543 5.041 -8.694 1.00 96.81 201 ALA A N 1
ATOM 1570 C CA . ALA A 1 201 ? -7.610 6.040 -8.678 1.00 96.81 201 ALA A CA 1
ATOM 1571 C C . ALA A 1 201 ? -8.997 5.379 -8.806 1.00 96.81 201 ALA A C 1
ATOM 1573 O O . ALA A 1 201 ? -9.179 4.456 -9.612 1.00 96.81 201 ALA A O 1
ATOM 1574 N N . VAL A 1 202 ? -9.950 5.865 -8.016 1.00 96.19 202 VAL A N 1
ATOM 1575 C CA . VAL A 1 202 ? -11.377 5.504 -8.019 1.00 96.19 202 VAL A CA 1
ATOM 1576 C C . VAL A 1 202 ? -12.216 6.780 -8.156 1.00 96.19 202 VAL A C 1
ATOM 1578 O O . VAL A 1 202 ? -11.658 7.874 -8.151 1.00 96.19 202 VAL A O 1
ATOM 1581 N N . ASP A 1 203 ? -13.534 6.653 -8.319 1.00 92.75 203 ASP A N 1
ATOM 1582 C CA . ASP A 1 203 ? -14.404 7.777 -8.706 1.00 92.75 203 ASP A CA 1
ATOM 1583 C C . ASP A 1 203 ? -14.345 8.984 -7.746 1.00 92.75 203 ASP A C 1
ATOM 1585 O O . ASP A 1 203 ? -14.484 10.115 -8.205 1.00 92.75 203 ASP A O 1
ATOM 1589 N N . ASP A 1 204 ? -14.082 8.763 -6.451 1.00 92.44 204 ASP A N 1
ATOM 1590 C CA . ASP A 1 204 ? -14.026 9.812 -5.414 1.00 92.44 204 ASP A CA 1
ATOM 1591 C C . ASP A 1 204 ? -12.713 9.797 -4.604 1.00 92.44 204 ASP A C 1
ATOM 1593 O O . ASP A 1 204 ? -12.679 10.079 -3.408 1.00 92.44 204 ASP A O 1
ATOM 1597 N N . GLY A 1 205 ? -11.604 9.408 -5.243 1.00 95.62 205 GLY A N 1
ATOM 1598 C CA . GLY A 1 205 ? -10.285 9.425 -4.607 1.00 95.62 205 GLY A CA 1
ATOM 1599 C C . GLY A 1 205 ? -9.397 8.271 -5.044 1.00 95.62 205 GLY A C 1
ATOM 1600 O O . GLY A 1 205 ? -9.201 8.010 -6.235 1.00 95.62 205 GLY A O 1
ATOM 1601 N N . PHE A 1 206 ? -8.824 7.574 -4.072 1.00 97.31 206 PHE A N 1
ATOM 1602 C CA . PHE A 1 206 ? -7.838 6.529 -4.298 1.00 97.31 206 PHE A CA 1
ATOM 1603 C C . PHE A 1 206 ? -8.122 5.315 -3.421 1.00 97.31 206 PHE A C 1
ATOM 1605 O O . PHE A 1 206 ? -8.432 5.434 -2.242 1.00 97.31 206 PHE A O 1
ATOM 1612 N N . ALA A 1 207 ? -7.940 4.133 -3.998 1.00 96.38 207 ALA A N 1
ATOM 1613 C CA . ALA A 1 207 ? -7.859 2.879 -3.272 1.00 96.38 207 ALA A CA 1
ATOM 1614 C C . ALA A 1 207 ? -6.394 2.443 -3.210 1.00 96.38 207 ALA A C 1
ATOM 1616 O O . ALA A 1 207 ? -5.704 2.387 -4.235 1.00 96.38 207 ALA A O 1
ATOM 1617 N N . SER A 1 208 ? -5.923 2.104 -2.018 1.00 97.56 208 SER A N 1
ATOM 1618 C CA . SER A 1 208 ? -4.572 1.608 -1.780 1.00 97.56 208 SER A CA 1
ATOM 1619 C C . SER A 1 208 ? -4.612 0.273 -1.057 1.00 97.56 208 SER A C 1
ATOM 1621 O O . SER A 1 208 ? -5.540 -0.033 -0.307 1.00 97.56 208 SER A O 1
ATOM 1623 N N . GLY A 1 209 ? -3.575 -0.531 -1.264 1.00 95.94 209 GLY A N 1
ATOM 1624 C CA . GLY A 1 209 ? -3.425 -1.783 -0.546 1.00 95.94 209 GLY A CA 1
ATOM 1625 C C . GLY A 1 209 ? -1.980 -2.209 -0.384 1.00 95.94 209 GLY A C 1
ATOM 1626 O O . GLY A 1 209 ? -1.087 -1.892 -1.178 1.00 95.94 209 GLY A O 1
ATOM 1627 N N . GLY A 1 210 ? -1.745 -2.935 0.696 1.00 94.69 210 GLY A N 1
ATOM 1628 C CA . GLY A 1 210 ? -0.401 -3.190 1.168 1.00 94.69 210 GLY A CA 1
ATOM 1629 C C . GLY A 1 210 ? -0.301 -4.344 2.141 1.00 94.69 210 GLY A C 1
ATOM 1630 O O . GLY A 1 210 ? -1.287 -5.009 2.474 1.00 94.69 210 GLY A O 1
ATOM 1631 N N . THR A 1 211 ? 0.925 -4.570 2.592 1.00 91.38 211 THR A N 1
ATOM 1632 C CA . THR A 1 211 ? 1.239 -5.589 3.586 1.00 91.38 211 THR A CA 1
ATOM 1633 C C . THR A 1 211 ? 1.411 -4.974 4.964 1.00 91.38 211 THR A C 1
ATOM 1635 O O . THR A 1 211 ? 2.141 -3.997 5.124 1.00 91.38 211 THR A O 1
ATOM 1638 N N . VAL A 1 212 ? 0.768 -5.568 5.966 1.00 87.88 212 VAL A N 1
ATOM 1639 C CA . VAL A 1 212 ? 0.915 -5.176 7.371 1.00 87.88 212 VAL A CA 1
ATOM 1640 C C . VAL A 1 212 ? 2.305 -5.589 7.851 1.00 87.88 212 VAL A C 1
ATOM 1642 O O . VAL A 1 212 ? 2.650 -6.770 7.830 1.00 87.88 212 VAL A O 1
ATOM 1645 N N . LEU A 1 213 ? 3.096 -4.611 8.283 1.00 84.12 213 LEU A N 1
ATOM 1646 C CA . LEU A 1 213 ? 4.445 -4.809 8.809 1.00 84.12 213 LEU A CA 1
ATOM 1647 C C . LEU A 1 213 ? 4.444 -4.978 10.330 1.00 84.12 213 LEU A C 1
ATOM 1649 O O . LEU A 1 213 ? 5.169 -5.818 10.858 1.00 84.12 213 LEU A O 1
ATOM 1653 N N . ALA A 1 214 ? 3.648 -4.173 11.036 1.00 82.38 214 ALA A N 1
ATOM 1654 C CA . ALA A 1 214 ? 3.609 -4.160 12.494 1.00 82.38 214 ALA A CA 1
ATOM 1655 C C . ALA A 1 214 ? 2.278 -3.619 13.024 1.00 82.38 214 ALA A C 1
ATOM 1657 O O . ALA A 1 214 ? 1.559 -2.909 12.321 1.00 82.38 214 ALA A O 1
ATOM 1658 N N . VAL A 1 215 ? 1.988 -3.923 14.291 1.00 80.88 215 VAL A N 1
ATOM 1659 C CA . VAL A 1 215 ? 0.861 -3.361 15.043 1.00 80.88 215 VAL A CA 1
ATOM 1660 C C . VAL A 1 215 ? 1.368 -2.736 16.330 1.00 80.88 215 VAL A C 1
ATOM 1662 O O . VAL A 1 215 ? 2.130 -3.358 17.070 1.00 80.88 215 VAL A O 1
ATOM 1665 N N . GLY A 1 216 ? 0.913 -1.517 16.594 1.00 75.81 216 GLY A N 1
ATOM 1666 C CA . GLY A 1 216 ? 1.134 -0.795 17.835 1.00 75.81 216 GLY A CA 1
ATOM 1667 C C . GLY A 1 216 ? -0.194 -0.443 18.492 1.00 75.81 216 GLY A C 1
ATOM 1668 O O . GLY A 1 216 ? -1.155 -0.061 17.827 1.00 75.81 216 GLY A O 1
ATOM 1669 N N . VAL A 1 217 ? -0.240 -0.552 19.815 1.00 69.31 217 VAL A N 1
ATOM 1670 C CA . VAL A 1 217 ? -1.217 0.180 20.621 1.00 69.31 217 VAL A CA 1
ATOM 1671 C C . VAL A 1 217 ? -0.441 1.383 21.134 1.00 69.31 217 VAL A C 1
ATOM 1673 O O . VAL A 1 217 ? 0.490 1.168 21.913 1.00 69.31 217 VAL A O 1
ATOM 1676 N N . PRO A 1 218 ? -0.709 2.612 20.663 1.00 59.72 218 PRO A N 1
ATOM 1677 C CA . PRO A 1 218 ? -0.061 3.769 21.249 1.00 59.72 218 PRO A CA 1
ATOM 1678 C C . PRO A 1 218 ? -0.468 3.801 22.721 1.00 59.72 218 PRO A C 1
ATOM 1680 O O . PRO A 1 218 ? -1.650 3.925 23.047 1.00 59.72 218 PRO A O 1
ATOM 1683 N N . SER A 1 219 ? 0.507 3.601 23.606 1.00 50.66 219 SER A N 1
ATOM 1684 C CA . SER A 1 219 ? 0.332 3.853 25.027 1.00 50.66 219 SER A CA 1
ATOM 1685 C C . SER A 1 219 ? -0.111 5.302 25.130 1.00 50.66 219 SER A C 1
ATOM 1687 O O . SER A 1 219 ? 0.609 6.184 24.668 1.00 50.66 219 SER A O 1
ATOM 1689 N N . SER A 1 220 ? -1.314 5.547 25.642 1.00 52.31 220 SER A N 1
ATOM 1690 C CA . SER A 1 220 ? -1.747 6.893 25.993 1.00 52.31 220 SER A CA 1
ATOM 1691 C C . SER A 1 220 ? -0.755 7.415 27.024 1.00 52.31 220 SER A C 1
ATOM 1693 O O . SER A 1 220 ? -0.829 7.052 28.199 1.00 52.31 220 SER A O 1
ATOM 1695 N N . GLU A 1 221 ? 0.241 8.164 26.567 1.00 45.94 221 GLU A N 1
ATOM 1696 C CA . GLU A 1 221 ? 1.143 8.881 27.446 1.00 45.94 221 GLU A CA 1
ATOM 1697 C C . GLU A 1 221 ? 0.257 9.853 28.241 1.00 45.94 221 GLU A C 1
ATOM 1699 O O . GLU A 1 221 ? -0.567 10.544 27.630 1.00 45.94 221 GLU A O 1
ATOM 1704 N N . PRO A 1 222 ? 0.287 9.816 29.584 1.00 46.66 222 PRO A N 1
ATOM 1705 C CA . PRO A 1 222 ? -0.567 10.678 30.383 1.00 46.66 222 PRO A CA 1
ATOM 1706 C C . PRO A 1 222 ? -0.238 12.125 30.022 1.00 46.66 222 PRO A C 1
ATOM 1708 O O . PRO A 1 222 ? 0.928 12.517 30.088 1.00 46.66 222 PRO A O 1
ATOM 1711 N N . GLU A 1 223 ? -1.252 12.893 29.611 1.00 47.31 223 GLU A N 1
ATOM 1712 C CA . GLU A 1 223 ? -1.096 14.330 29.397 1.00 47.31 223 GLU A CA 1
ATOM 1713 C C . GLU A 1 223 ? -0.370 14.925 30.611 1.00 47.31 223 GLU A C 1
ATOM 1715 O O . GLU A 1 223 ? -0.767 14.644 31.751 1.00 47.31 223 GLU A O 1
ATOM 1720 N N . PRO A 1 224 ? 0.699 15.717 30.409 1.00 46.91 224 PRO A N 1
ATOM 1721 C CA . PRO A 1 224 ? 1.293 16.455 31.504 1.00 46.91 224 PRO A CA 1
ATOM 1722 C C . PRO A 1 224 ? 0.203 17.367 32.057 1.00 46.91 224 PRO A C 1
ATOM 1724 O O . PRO A 1 224 ? -0.261 18.278 31.373 1.00 46.91 224 PRO A O 1
ATOM 1727 N N . VAL A 1 225 ? -0.238 17.072 33.280 1.00 59.69 225 VAL A N 1
ATOM 1728 C CA . VAL A 1 225 ? -1.199 17.887 34.020 1.00 59.69 225 VAL A CA 1
ATOM 1729 C C . VAL A 1 225 ? -0.600 19.284 34.105 1.00 59.69 225 VAL A C 1
ATOM 1731 O O . VAL A 1 225 ? 0.354 19.512 34.852 1.00 59.69 225 VAL A O 1
ATOM 1734 N N . ALA A 1 226 ? -1.113 20.195 33.278 1.00 58.53 226 ALA A N 1
ATOM 1735 C CA . ALA A 1 226 ? -0.765 21.601 33.344 1.00 58.53 226 ALA A CA 1
ATOM 1736 C C . ALA A 1 226 ? -1.106 22.077 34.762 1.00 58.53 226 ALA A C 1
ATOM 1738 O O . ALA A 1 226 ? -2.268 22.042 35.167 1.00 58.53 226 ALA A O 1
ATOM 1739 N N . SER A 1 227 ? -0.062 22.399 35.527 1.00 57.53 227 SER A N 1
ATOM 1740 C CA . SER A 1 227 ? -0.159 22.991 36.864 1.00 57.53 227 SER A CA 1
ATOM 1741 C C . SER A 1 227 ? -0.282 24.502 36.760 1.00 57.53 227 SER A C 1
ATOM 1743 O O . SER A 1 227 ? 0.384 25.072 35.864 1.00 57.53 227 SER A O 1
#

Sequence (227 aa):
MEPKSSEKKRLVSLPSLIGWLSVCLLAAAYGRTLDERWQVIWAEMGAFGLVAAVGLGSIERIRLARQQKTRDKVTKARFETGLARLNQHSATIDSINAAVRKLAHQATLDTRRKLGHAQRNRRRDQMEMLADYPLTITPVDAKGELGIAAPSTAGSLQQISSRVVSFEHAEPIPEQTVLLTFHLGEQQRLSFVVDVTWTRAVDDGFASGGTVLAVGVPSSEPEPVAS

Foldseek 3Di:
DDDPDPPPPDDDPPVVVVVLVVVVVVCVVCVVVDDPVVVVVVVVVNVVVVVVVVVVVVVVVVVVVVVVVVVVVVVVVVVVVLVVVCVVCVVFLVVLQVLVVLLLVLLVVVVCVVCVPPDPDDDDDDDPFQWFQKKKKFAADPVRDRPPPTDIWIWGWGDDDSWKTKIWTQDDDPHQWIWIWGDSDDPWIKIWIWGWPDWDDDPRHIMIMTTTSGIDGPDPPPPPPDD

pLDDT: mean 74.22, std 16.26, range [36.56, 97.56]